Protein AF-A0A1G1JG99-F1 (afdb_monomer_lite)

pLDDT: mean 74.34, std 22.47, range [31.42, 98.69]

Sequence (325 aa):
MFNLFMHALEKIKNYLRHVPPLYRFLCRCYDVLIPVSRKAYYYWVLFYYSLNRWAAPPPVYYLRYVRSNNPAGRPGHPPRGNIEIKKRADGARNFSDYTEAYFLEGTVRFENYDYFQGRVRKEDMGSAALYGFGVGSFKQAQQIFPETTFEDQVRTVLQHAARKPRYMADVGCGLGALAALYLACGVKVDAVDPSPASQAQVTKTLETFTKKTVPSYGGNIRFLNMTLFKYLSEVQNSPDFPDTWIFVESVEHIPRHETLALARLLKTRKDCRLIITNAVDLHPIHPDNTGWNHITRVDDAFYAELTQMATTKVLQAGSHLVLEF

Secondary structure (DSSP, 8-state):
-HHHHHHHHHHHHHHHTTSHHHHHHHHHHHHHHTT-TTHHHHHHHHHHHHHHTTSPPPP-EEEEEEE-----PPTTSPPPEEEEEEE--S-PPPGGG--HHHHHH--S----GGGGSS---IIIIIHHHHHHTT---HHHHHHH---SSHHHHHHHHHHT-SS--SEEEEET-TT-HHHHHHHHTT-EEEEEES-HHHHHHHHHHHHHHHTTT-S--TT-EEEEES-HHHHHHHHTT-SS--SEEEEES-GGGS-HHHHHHHHHHHTTSSS-EEEEE--GGGPSBPP-SSSSSS-S-BSHHHHHHHHTTSSEEEEEETTEEEEE-

Foldseek 3Di:
DVVVVVVVVVVVLVVCVVVPVVNVVVVVVVVVCVVDPDVVVVVVVVVVVVVVVPDDDDKDWDWDWAQPPPPPDDPPDDGDTDIDIDIDPAFADDLPVLDLCVLVVPPPPCPPPQLLLQADDQQFLQLLLLLQLPDLDNVVSNVQPPDDALLVSLVSSVVNRPDDWAEEEEAQCQLCRSVLSCLLNVHQYEDEELHPSSVVNNVVSNCRNPVPRPPDSPPRYDYHNDHLVVVCVVQLPPPPHGQEYEATLHVQQHPLVSVLVVLLSQLVPANHKYKWTYRQVCPQPDQPSNNGRRPDTRYPVSLVSSAVSAPDFSDDGRRITMGGD

Radius of gyration: 24.45 Å; chains: 1; bounding box: 55×54×79 Å

Structure (mmCIF, N/CA/C/O backbone):
data_AF-A0A1G1JG99-F1
#
_entry.id   AF-A0A1G1JG99-F1
#
loop_
_atom_site.group_PDB
_atom_site.id
_atom_site.type_symbol
_atom_site.label_atom_id
_atom_site.label_alt_id
_atom_site.label_comp_id
_atom_site.label_asym_id
_atom_site.label_entity_id
_atom_site.label_seq_id
_atom_site.pdbx_PDB_ins_code
_atom_site.Cartn_x
_atom_site.Cartn_y
_atom_site.Cartn_z
_atom_site.occupancy
_atom_site.B_iso_or_equiv
_atom_site.auth_seq_id
_atom_site.auth_comp_id
_atom_site.auth_asym_id
_atom_site.auth_atom_id
_atom_site.pdbx_PDB_model_num
ATOM 1 N N . MET A 1 1 ? 19.428 17.335 -31.235 1.00 42.72 1 MET A N 1
ATOM 2 C CA . MET A 1 1 ? 19.060 15.915 -31.456 1.00 42.72 1 MET A CA 1
ATOM 3 C C . MET A 1 1 ? 19.668 15.340 -32.738 1.00 42.72 1 MET A C 1
ATOM 5 O O . MET A 1 1 ? 20.376 14.347 -32.646 1.00 42.72 1 MET A O 1
ATOM 9 N N . PHE A 1 2 ? 19.496 15.984 -33.899 1.00 42.66 2 PHE A N 1
ATOM 10 C CA . PHE A 1 2 ? 20.086 15.541 -35.176 1.00 42.66 2 PHE A CA 1
ATOM 11 C C . PHE A 1 2 ? 21.620 15.364 -35.122 1.00 42.66 2 PHE A C 1
ATOM 13 O O . PHE A 1 2 ? 22.139 14.332 -35.530 1.00 42.66 2 PHE A O 1
ATOM 20 N N . ASN A 1 3 ? 22.340 16.297 -34.491 1.00 46.53 3 ASN A N 1
ATOM 21 C CA . ASN A 1 3 ? 23.807 16.235 -34.394 1.00 46.53 3 ASN A CA 1
ATOM 22 C C . ASN A 1 3 ? 24.330 15.060 -33.546 1.00 46.53 3 ASN A C 1
ATOM 24 O O . ASN A 1 3 ? 25.383 14.509 -33.854 1.00 46.53 3 ASN A O 1
ATOM 28 N N . LEU A 1 4 ? 23.588 14.633 -32.516 1.00 45.44 4 LEU A N 1
ATOM 29 C CA . LEU A 1 4 ? 23.979 13.494 -31.671 1.00 45.44 4 LEU A CA 1
ATOM 30 C C . LEU A 1 4 ? 23.802 12.165 -32.422 1.00 45.44 4 LEU A C 1
ATOM 32 O O . LEU A 1 4 ? 24.650 11.279 -32.342 1.00 45.44 4 LEU A O 1
ATOM 36 N N . PHE A 1 5 ? 22.723 12.065 -33.204 1.00 52.25 5 PHE A N 1
ATOM 37 C CA . PHE A 1 5 ? 22.445 10.930 -34.081 1.00 52.25 5 PHE A CA 1
ATOM 38 C C . PHE A 1 5 ? 23.492 10.807 -35.197 1.00 52.25 5 PHE A C 1
ATOM 40 O O . PHE A 1 5 ? 24.032 9.725 -35.420 1.00 52.25 5 PHE A O 1
ATOM 47 N N . MET A 1 6 ? 23.858 11.926 -35.831 1.00 62.06 6 MET A N 1
ATOM 48 C CA . MET A 1 6 ? 24.903 11.953 -36.860 1.00 62.06 6 MET A CA 1
ATOM 49 C C . MET A 1 6 ? 26.280 11.569 -36.300 1.00 62.06 6 MET A C 1
ATOM 51 O O . MET A 1 6 ? 27.026 10.835 -36.946 1.00 62.06 6 MET A O 1
ATOM 55 N N . HIS A 1 7 ? 26.595 11.983 -35.069 1.00 57.44 7 HIS A N 1
ATOM 56 C CA . HIS A 1 7 ? 27.854 11.623 -34.417 1.00 57.44 7 HIS A CA 1
ATOM 57 C C . HIS A 1 7 ? 27.924 10.131 -34.034 1.00 57.44 7 HIS A C 1
ATOM 59 O O . HIS A 1 7 ? 28.969 9.494 -34.181 1.00 57.44 7 HIS A O 1
ATOM 65 N N . ALA A 1 8 ? 26.809 9.540 -33.592 1.00 53.53 8 ALA A N 1
ATOM 66 C CA . ALA A 1 8 ? 26.718 8.100 -33.339 1.00 53.53 8 ALA A CA 1
ATOM 67 C C . ALA A 1 8 ? 26.850 7.281 -34.637 1.00 53.53 8 ALA A C 1
ATOM 69 O O . ALA A 1 8 ? 27.558 6.271 -34.666 1.00 53.53 8 ALA A O 1
ATOM 70 N N . L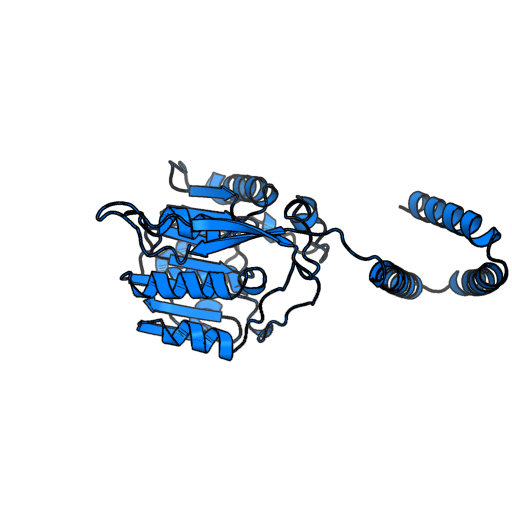EU A 1 9 ? 26.233 7.749 -35.728 1.00 60.84 9 LEU A N 1
ATOM 71 C CA . LEU A 1 9 ? 26.343 7.131 -37.050 1.00 60.84 9 LEU A CA 1
ATOM 72 C C . LEU A 1 9 ? 27.775 7.146 -37.594 1.00 60.84 9 LE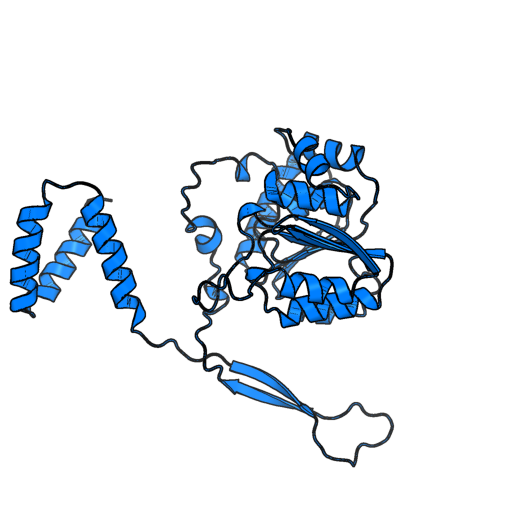U A C 1
ATOM 74 O O . LEU A 1 9 ? 28.225 6.135 -38.131 1.00 60.84 9 LEU A O 1
ATOM 78 N N . GLU A 1 10 ? 28.520 8.239 -37.419 1.00 65.06 10 GLU A N 1
ATOM 79 C CA . GLU A 1 10 ? 29.934 8.297 -37.813 1.00 65.06 10 GLU A CA 1
ATOM 80 C C . GLU A 1 10 ? 30.805 7.288 -37.056 1.00 65.06 10 GLU A C 1
ATOM 82 O O . GLU A 1 10 ? 31.635 6.604 -37.663 1.00 65.06 10 GLU A O 1
ATOM 87 N N . LYS A 1 11 ? 30.594 7.137 -35.742 1.00 64.62 11 LYS A N 1
ATOM 88 C CA . LYS A 1 11 ? 31.338 6.162 -34.928 1.00 64.62 11 LYS A CA 1
ATOM 89 C C . LYS A 1 11 ? 31.064 4.725 -35.369 1.00 64.62 11 LYS A C 1
ATOM 91 O O . LYS A 1 11 ? 31.997 3.933 -35.490 1.00 64.62 11 LYS A O 1
ATOM 96 N N . ILE A 1 12 ? 29.809 4.408 -35.685 1.00 59.41 12 ILE A N 1
ATOM 97 C CA . ILE A 1 12 ? 29.405 3.098 -36.211 1.00 59.41 12 ILE A CA 1
ATOM 98 C C . ILE A 1 12 ? 30.005 2.865 -37.604 1.00 59.41 12 ILE A C 1
ATOM 100 O O . ILE A 1 12 ? 30.528 1.786 -37.880 1.00 59.41 12 ILE A O 1
ATOM 104 N N . LYS A 1 13 ? 30.007 3.885 -38.470 1.00 61.28 13 LYS A N 1
ATOM 105 C CA . LYS A 1 13 ? 30.609 3.811 -39.808 1.00 61.28 13 LYS A CA 1
ATOM 106 C C . LYS A 1 13 ? 32.111 3.530 -39.735 1.00 61.28 13 LYS A C 1
ATOM 108 O O . LYS A 1 13 ? 32.605 2.703 -40.497 1.00 61.28 13 LYS A O 1
ATOM 113 N N . ASN A 1 14 ? 32.819 4.160 -38.798 1.00 65.12 14 ASN A N 1
ATOM 114 C CA . ASN A 1 14 ? 34.244 3.918 -38.571 1.00 65.12 14 ASN A CA 1
ATOM 115 C C . ASN A 1 14 ? 34.522 2.523 -37.994 1.00 65.12 14 ASN A C 1
ATOM 117 O O . ASN A 1 14 ? 35.449 1.863 -38.450 1.00 65.12 14 ASN A O 1
ATOM 121 N N . TYR A 1 15 ? 33.689 2.035 -37.073 1.00 59.16 15 TYR A N 1
ATOM 122 C CA . TYR A 1 15 ? 33.815 0.682 -36.521 1.00 59.16 15 TYR A CA 1
ATOM 123 C C . TYR A 1 15 ? 33.584 -0.408 -37.583 1.00 59.16 15 TYR A C 1
ATOM 125 O O . TYR A 1 15 ? 34.339 -1.373 -37.685 1.00 59.16 15 TYR A O 1
ATOM 133 N N . LEU A 1 16 ? 32.572 -0.231 -38.435 1.00 53.91 16 LEU A N 1
ATOM 134 C CA . LEU A 1 16 ? 32.179 -1.229 -39.430 1.00 53.91 16 LEU A CA 1
ATOM 135 C C . LEU A 1 16 ? 33.111 -1.296 -40.650 1.00 53.91 16 LEU A C 1
ATOM 137 O O . LEU A 1 16 ? 33.130 -2.325 -41.321 1.00 53.91 16 LEU A O 1
ATOM 141 N N . ARG A 1 17 ? 33.940 -0.275 -40.920 1.00 56.12 17 ARG A N 1
ATOM 142 C CA . ARG A 1 17 ? 34.958 -0.309 -41.997 1.00 56.12 17 ARG A CA 1
ATOM 143 C C . ARG A 1 17 ? 35.928 -1.491 -41.885 1.00 56.12 17 ARG A C 1
ATOM 145 O O . ARG A 1 17 ? 36.498 -1.899 -42.893 1.00 56.12 17 ARG A O 1
ATOM 152 N N . HIS A 1 18 ? 36.076 -2.060 -40.692 1.00 65.75 18 HIS A N 1
ATOM 153 C CA . HIS A 1 18 ? 36.948 -3.201 -40.420 1.00 65.75 18 HIS A CA 1
ATOM 154 C C . HIS A 1 18 ? 36.233 -4.563 -40.497 1.00 65.75 18 HIS A C 1
ATOM 156 O O . HIS A 1 18 ? 36.866 -5.592 -40.281 1.00 65.75 18 HIS A O 1
ATOM 162 N N . VAL A 1 19 ? 34.936 -4.595 -40.847 1.00 57.03 19 VAL A N 1
ATOM 163 C CA . VAL A 1 19 ? 34.129 -5.822 -40.999 1.00 57.03 19 VAL A CA 1
ATOM 164 C C . VAL A 1 19 ? 33.455 -5.823 -42.387 1.00 57.03 19 VAL A C 1
ATOM 166 O O . VAL A 1 19 ? 32.274 -5.482 -42.523 1.00 57.03 19 VAL A O 1
ATOM 169 N N . PRO A 1 20 ? 34.199 -6.175 -43.458 1.00 55.12 20 PRO A N 1
ATOM 170 C CA . PRO A 1 20 ? 33.828 -5.861 -44.844 1.00 55.12 20 PRO A CA 1
ATOM 171 C C . PRO A 1 20 ? 32.472 -6.410 -45.330 1.00 55.12 20 PRO A C 1
ATOM 173 O O . PRO A 1 20 ? 31.781 -5.689 -46.058 1.00 55.12 20 PRO A O 1
ATOM 176 N N . PRO A 1 21 ? 32.041 -7.634 -44.956 1.00 57.81 21 PRO A N 1
ATOM 177 C CA . PRO A 1 21 ? 30.750 -8.161 -45.401 1.00 57.81 21 PRO A CA 1
ATOM 178 C C . PRO A 1 21 ? 29.563 -7.416 -44.775 1.00 57.81 21 PRO A C 1
ATOM 180 O O . PRO A 1 21 ? 28.598 -7.086 -45.465 1.00 57.81 21 PRO A O 1
ATOM 183 N N . LEU A 1 22 ? 29.663 -7.090 -43.482 1.00 52.88 22 LEU A N 1
ATOM 184 C CA . LEU A 1 22 ? 28.597 -6.440 -42.719 1.00 52.88 22 LEU A CA 1
ATOM 185 C C . LEU A 1 22 ? 28.452 -4.962 -43.106 1.00 52.88 22 LEU A C 1
ATOM 187 O O . LEU A 1 22 ? 27.338 -4.464 -43.245 1.00 52.88 22 LEU A O 1
ATOM 191 N N . TYR A 1 23 ? 29.570 -4.282 -43.377 1.00 52.12 23 TYR A N 1
ATOM 192 C CA . TYR A 1 23 ? 29.576 -2.903 -43.870 1.00 52.12 23 TYR A CA 1
ATOM 193 C C . TYR A 1 23 ? 28.880 -2.765 -45.227 1.00 52.12 23 TYR A C 1
ATOM 195 O O . TYR A 1 23 ? 28.044 -1.884 -45.404 1.00 52.12 23 TYR A O 1
ATOM 203 N N . ARG A 1 24 ? 29.157 -3.668 -46.181 1.00 56.06 24 ARG A N 1
ATOM 204 C CA . ARG A 1 24 ? 28.516 -3.633 -47.509 1.00 56.06 24 ARG A CA 1
ATOM 205 C C . ARG A 1 24 ? 27.017 -3.924 -47.441 1.00 56.06 24 ARG A C 1
ATOM 207 O O . ARG A 1 24 ? 26.254 -3.301 -48.175 1.00 56.06 24 ARG A O 1
ATOM 214 N N . PHE A 1 25 ? 26.595 -4.832 -46.562 1.00 63.84 25 PHE A N 1
ATOM 215 C CA . PHE A 1 25 ? 25.179 -5.118 -46.330 1.00 63.84 25 PHE A CA 1
ATOM 216 C C . PHE A 1 25 ? 24.452 -3.912 -45.717 1.00 63.84 25 PHE A C 1
ATOM 218 O O . PHE A 1 25 ? 23.399 -3.504 -46.206 1.00 63.84 25 PHE A O 1
ATOM 225 N N . LEU A 1 26 ? 25.050 -3.286 -44.702 1.00 56.16 26 LEU A N 1
ATOM 226 C CA . LEU A 1 26 ? 24.456 -2.143 -44.015 1.00 56.16 26 LEU A CA 1
ATOM 227 C C . LEU A 1 26 ? 24.453 -0.874 -44.869 1.00 56.16 26 LEU A C 1
ATOM 229 O O . LEU A 1 26 ? 23.463 -0.158 -44.826 1.00 56.16 26 LEU A O 1
ATOM 233 N N . CYS A 1 27 ? 25.470 -0.619 -45.701 1.00 52.72 27 CYS A N 1
ATOM 234 C CA . CYS A 1 27 ? 25.441 0.487 -46.666 1.00 52.72 27 CYS A CA 1
ATOM 235 C C . CYS A 1 27 ? 24.327 0.314 -47.709 1.00 52.72 27 CYS A C 1
ATOM 237 O O . CYS A 1 27 ? 23.618 1.271 -47.997 1.00 52.72 27 CYS A O 1
ATOM 239 N N . ARG A 1 28 ? 24.094 -0.913 -48.199 1.00 53.66 28 ARG A N 1
ATOM 240 C CA . ARG A 1 28 ? 22.954 -1.198 -49.090 1.00 53.66 28 ARG A CA 1
ATOM 241 C C . ARG A 1 28 ? 21.605 -1.002 -48.399 1.00 53.66 28 ARG A C 1
ATOM 243 O O . ARG A 1 28 ? 20.664 -0.555 -49.038 1.00 53.66 28 ARG A O 1
ATOM 250 N N . CYS A 1 29 ? 21.508 -1.301 -47.104 1.00 52.41 29 CYS A N 1
ATOM 251 C CA . CYS A 1 29 ? 20.312 -0.990 -46.319 1.00 52.41 29 CYS A CA 1
ATOM 252 C C . CYS A 1 29 ? 20.177 0.522 -46.063 1.00 52.41 29 CYS A C 1
ATOM 254 O O . CYS A 1 29 ? 19.070 1.047 -46.064 1.00 52.41 29 CYS A O 1
ATOM 256 N N . TYR A 1 30 ? 21.294 1.228 -45.874 1.00 50.19 30 TYR A N 1
ATOM 257 C CA . TYR A 1 30 ? 21.348 2.663 -45.586 1.00 50.19 30 TYR A CA 1
ATOM 258 C C . TYR A 1 30 ? 20.818 3.504 -46.753 1.00 50.19 30 TYR A C 1
ATOM 260 O O . TYR A 1 30 ? 19.995 4.387 -46.530 1.00 50.19 30 TYR A O 1
ATOM 268 N N . ASP A 1 31 ? 21.193 3.171 -47.991 1.00 48.59 31 ASP A N 1
ATOM 269 C CA . ASP A 1 31 ? 20.715 3.878 -49.189 1.00 48.59 31 ASP A CA 1
ATOM 270 C C . ASP A 1 31 ? 19.222 3.619 -49.480 1.00 48.59 31 ASP A C 1
ATOM 272 O O . ASP A 1 31 ? 18.555 4.432 -50.117 1.00 48.59 31 ASP A O 1
ATOM 276 N N . VAL A 1 32 ? 18.662 2.523 -48.952 1.00 48.53 32 VAL A N 1
ATOM 277 C CA . VAL A 1 32 ? 17.233 2.173 -49.074 1.00 48.53 32 VAL A CA 1
ATOM 278 C C . VAL A 1 32 ? 16.376 2.831 -47.983 1.00 48.53 32 VAL A C 1
ATOM 280 O O . VAL A 1 32 ? 15.182 3.049 -48.181 1.00 48.53 32 VAL A O 1
ATOM 283 N N . LEU A 1 33 ? 16.957 3.173 -46.829 1.00 46.66 33 LEU A N 1
ATOM 284 C CA . LEU A 1 33 ? 16.217 3.653 -45.654 1.00 46.66 33 LEU A CA 1
ATOM 285 C C . LEU A 1 33 ? 16.040 5.179 -45.591 1.00 46.66 33 LEU A C 1
ATOM 287 O O . LEU A 1 33 ? 15.282 5.661 -44.749 1.00 46.66 33 LEU A O 1
ATOM 291 N N . ILE A 1 34 ? 16.669 5.943 -46.489 1.00 44.62 34 ILE A N 1
ATOM 292 C CA . ILE A 1 34 ? 16.562 7.413 -46.521 1.00 44.62 34 ILE A CA 1
ATOM 293 C C . ILE A 1 34 ? 15.128 7.931 -46.789 1.00 44.62 34 ILE A C 1
ATOM 295 O O . ILE A 1 34 ? 14.801 8.984 -46.242 1.00 44.62 34 ILE A O 1
ATOM 299 N N . PRO A 1 35 ? 14.211 7.224 -47.488 1.00 46.97 35 PRO A N 1
ATOM 300 C CA . PRO A 1 35 ? 12.829 7.695 -47.606 1.00 46.97 35 PRO A CA 1
ATOM 301 C C . PRO A 1 35 ? 11.846 7.123 -46.571 1.00 46.97 35 PRO A C 1
ATOM 303 O O . PRO A 1 35 ? 10.672 7.490 -46.607 1.00 46.97 35 PRO A O 1
ATOM 306 N N . VAL A 1 36 ? 12.241 6.226 -45.654 1.00 39.84 36 VAL A N 1
ATOM 307 C CA . VAL A 1 36 ? 11.252 5.467 -44.859 1.00 39.84 36 VAL A CA 1
ATOM 308 C C . VAL A 1 36 ? 11.338 5.764 -43.362 1.00 39.84 36 VAL A C 1
ATOM 310 O O . VAL A 1 36 ? 12.161 5.239 -42.619 1.00 39.84 36 VAL A O 1
ATOM 313 N N . SER A 1 37 ? 10.389 6.614 -42.963 1.00 56.28 37 SER A N 1
ATOM 314 C CA . SER A 1 37 ? 9.863 6.930 -41.627 1.00 56.28 37 SER A CA 1
ATOM 315 C C . SER A 1 37 ? 10.047 5.882 -40.512 1.00 56.28 37 SER A C 1
ATOM 317 O O . SER A 1 37 ? 10.079 4.687 -40.779 1.00 56.28 37 SER A O 1
ATOM 319 N N . ARG A 1 38 ? 10.059 6.367 -39.251 1.00 42.69 38 ARG A N 1
ATOM 320 C CA . ARG A 1 38 ? 9.766 5.750 -37.920 1.00 42.69 38 ARG A CA 1
ATOM 321 C C . ARG A 1 38 ? 9.986 4.235 -37.693 1.00 42.69 38 ARG A C 1
ATOM 323 O O . ARG A 1 38 ? 10.536 3.869 -36.659 1.00 42.69 38 ARG A O 1
ATOM 330 N N . LYS A 1 39 ? 9.596 3.352 -38.611 1.00 41.50 39 LYS A N 1
ATOM 331 C CA . LYS A 1 39 ? 9.861 1.905 -38.589 1.00 41.50 39 LYS A CA 1
ATOM 332 C C . LYS A 1 39 ? 11.354 1.567 -38.557 1.00 41.50 39 LYS A C 1
ATOM 334 O O . LYS A 1 39 ? 11.734 0.667 -37.821 1.00 41.50 39 LYS A O 1
ATOM 339 N N . ALA A 1 40 ? 12.211 2.296 -39.275 1.00 49.69 40 ALA A N 1
ATOM 340 C CA . ALA A 1 40 ? 13.659 2.035 -39.268 1.00 49.69 40 ALA A CA 1
ATOM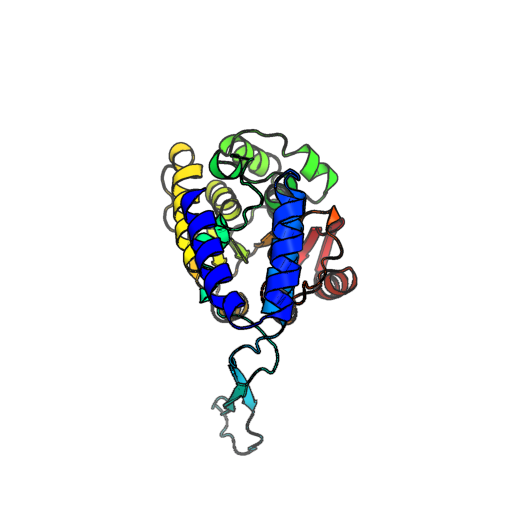 341 C C . ALA A 1 40 ? 14.286 2.216 -37.869 1.00 49.69 40 ALA A C 1
ATOM 343 O O . ALA A 1 40 ? 15.107 1.412 -37.435 1.00 49.69 40 ALA A O 1
ATOM 344 N N . TYR A 1 41 ? 13.827 3.232 -37.130 1.00 49.47 41 TYR A N 1
ATOM 345 C CA . TYR A 1 41 ? 14.215 3.466 -35.738 1.00 49.47 41 TYR A CA 1
ATOM 346 C C . TYR A 1 41 ? 13.716 2.348 -34.815 1.00 49.47 41 TYR A C 1
ATOM 348 O O . TYR A 1 41 ? 14.469 1.854 -33.980 1.00 49.47 41 TYR A O 1
ATOM 356 N N . TYR A 1 42 ? 12.478 1.888 -35.017 1.00 45.78 42 TYR A N 1
ATOM 357 C CA . TYR A 1 42 ? 11.905 0.776 -34.258 1.00 45.78 42 TYR A CA 1
ATOM 358 C C . TYR A 1 42 ? 12.729 -0.515 -34.412 1.00 45.78 42 TYR A C 1
ATOM 360 O O . TYR A 1 42 ? 13.069 -1.156 -33.420 1.00 45.78 42 TYR A O 1
ATOM 368 N N . TYR A 1 43 ? 13.145 -0.856 -35.636 1.00 51.00 43 TYR A N 1
ATOM 369 C CA . TYR A 1 43 ? 14.008 -2.020 -35.872 1.00 51.00 43 TYR A CA 1
ATOM 370 C C . TYR A 1 43 ? 15.419 -1.853 -35.292 1.00 51.00 43 TYR A C 1
ATOM 372 O O . TYR A 1 43 ? 16.000 -2.831 -34.824 1.00 51.00 43 TYR A O 1
ATOM 380 N N . TRP A 1 44 ? 15.958 -0.631 -35.261 1.00 52.44 44 TRP A N 1
ATOM 381 C CA . TRP A 1 44 ? 17.254 -0.357 -34.634 1.00 52.44 44 TRP A CA 1
ATOM 382 C C . TRP A 1 44 ? 17.215 -0.531 -33.109 1.00 52.44 44 TRP A C 1
ATOM 384 O O . TRP A 1 44 ? 18.112 -1.156 -32.544 1.00 52.44 44 TRP A O 1
ATOM 394 N N . VAL A 1 45 ? 16.150 -0.062 -32.447 1.00 47.72 45 VAL A N 1
ATOM 395 C CA . VAL A 1 45 ? 15.937 -0.274 -31.004 1.00 47.72 45 VAL A CA 1
ATOM 396 C C . VAL A 1 45 ? 15.830 -1.769 -30.697 1.00 47.72 45 VAL A C 1
ATOM 398 O O . VAL A 1 45 ? 16.537 -2.264 -29.820 1.00 47.72 45 VAL A O 1
ATOM 401 N N . LEU A 1 46 ? 15.036 -2.518 -31.468 1.00 46.41 46 LEU A N 1
ATOM 402 C CA . LEU A 1 46 ? 14.926 -3.972 -31.305 1.00 46.41 46 LEU A CA 1
ATOM 403 C C . LEU A 1 46 ? 16.277 -4.684 -31.487 1.00 46.41 46 LEU A C 1
ATOM 405 O O . LEU A 1 46 ? 16.619 -5.570 -30.703 1.00 46.41 46 LEU A O 1
ATOM 409 N N . PHE A 1 47 ? 17.081 -4.273 -32.469 1.00 51.56 47 PHE A N 1
ATOM 410 C CA . PHE A 1 47 ? 18.415 -4.831 -32.703 1.00 51.56 47 PHE A CA 1
ATOM 411 C C . PHE A 1 47 ? 19.396 -4.525 -31.555 1.00 51.56 47 PHE A C 1
ATOM 413 O O . PHE A 1 47 ? 20.109 -5.419 -31.098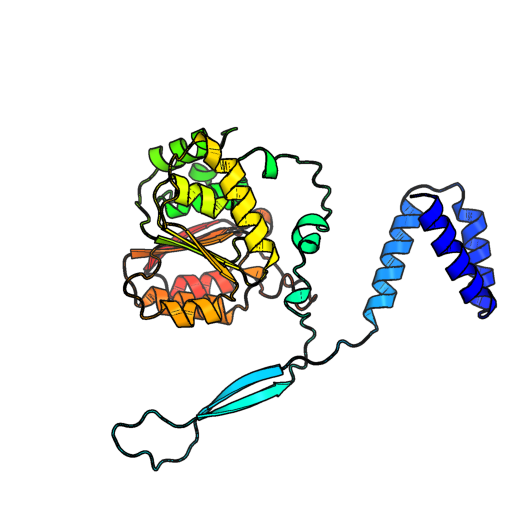 1.00 51.56 47 PHE A O 1
ATOM 420 N N . TYR A 1 48 ? 19.390 -3.299 -31.023 1.00 46.50 48 TYR A N 1
ATOM 421 C CA . TYR A 1 48 ? 20.225 -2.900 -29.883 1.00 46.50 48 TYR A CA 1
ATOM 422 C C . TYR A 1 48 ? 19.878 -3.674 -28.597 1.00 46.50 48 TYR A C 1
ATOM 424 O O . TYR A 1 48 ? 20.773 -4.139 -27.886 1.00 46.50 48 TYR A O 1
ATOM 432 N N . TYR A 1 49 ? 18.587 -3.897 -28.329 1.00 45.16 49 TYR A N 1
ATOM 433 C CA . TYR A 1 49 ? 18.138 -4.749 -27.219 1.00 45.16 49 TYR A CA 1
ATOM 434 C C . TYR A 1 49 ? 18.503 -6.228 -27.422 1.00 45.16 49 TYR A C 1
ATOM 436 O O . TYR A 1 49 ? 18.814 -6.926 -26.457 1.00 45.16 49 TYR A O 1
ATOM 444 N N . SER A 1 50 ? 18.527 -6.701 -28.671 1.00 45.88 50 SER A N 1
ATOM 445 C CA . SER A 1 50 ? 18.929 -8.074 -29.009 1.00 45.88 50 SER A CA 1
ATOM 446 C C . SER A 1 50 ? 20.414 -8.331 -28.733 1.00 45.88 50 SER A C 1
ATOM 448 O O . SER A 1 50 ? 20.770 -9.415 -28.276 1.00 45.88 50 SER A O 1
ATOM 450 N N . LEU A 1 51 ? 21.277 -7.335 -28.970 1.00 40.62 51 LEU A N 1
ATOM 451 C CA . LEU A 1 51 ? 22.723 -7.432 -28.738 1.00 40.62 51 LEU A CA 1
ATOM 452 C C . LEU A 1 51 ? 23.098 -7.357 -27.249 1.00 40.62 51 LEU A C 1
ATOM 454 O O . LEU A 1 51 ? 23.972 -8.095 -26.802 1.00 40.62 51 LEU A O 1
ATOM 458 N N . ASN A 1 52 ? 22.407 -6.532 -26.455 1.00 43.16 52 ASN A N 1
ATOM 459 C CA . ASN A 1 52 ? 22.667 -6.412 -25.012 1.00 43.16 52 ASN A CA 1
ATOM 460 C C . ASN A 1 52 ? 22.162 -7.602 -24.177 1.00 43.16 52 ASN A C 1
ATOM 462 O O . ASN A 1 52 ? 22.504 -7.719 -23.003 1.00 43.16 52 ASN A O 1
ATOM 466 N N . ARG A 1 53 ? 21.399 -8.522 -24.779 1.00 44.38 53 ARG A N 1
ATOM 467 C CA . ARG A 1 53 ? 20.945 -9.769 -24.140 1.00 44.38 53 ARG A CA 1
ATOM 468 C C . ARG A 1 53 ? 22.065 -10.793 -23.881 1.00 44.38 53 ARG A C 1
ATOM 470 O O . ARG A 1 53 ? 21.798 -11.796 -23.230 1.00 44.38 53 ARG A O 1
ATOM 477 N N . TRP A 1 54 ? 23.285 -10.562 -24.379 1.00 37.53 54 TRP A N 1
ATOM 478 C CA . TRP A 1 54 ? 24.372 -11.557 -24.393 1.00 37.53 54 TRP A CA 1
ATOM 479 C C . TRP A 1 54 ? 25.570 -11.250 -23.475 1.00 37.53 54 TRP A C 1
ATOM 481 O O . TRP A 1 54 ? 26.510 -12.041 -23.429 1.00 37.53 54 TRP A O 1
ATOM 491 N N . ALA A 1 55 ? 25.560 -10.149 -22.716 1.00 38.03 55 ALA A N 1
ATOM 492 C CA . ALA A 1 55 ? 26.601 -9.866 -21.722 1.00 38.03 55 ALA A CA 1
ATOM 493 C C . ALA A 1 55 ? 26.193 -10.394 -20.333 1.00 38.03 55 ALA A C 1
ATOM 495 O O . ALA A 1 55 ? 25.129 -10.049 -19.822 1.00 38.03 55 ALA A O 1
ATOM 496 N N . ALA A 1 56 ? 27.032 -11.234 -19.715 1.00 36.12 56 ALA A N 1
ATOM 497 C CA . ALA A 1 56 ? 26.761 -11.800 -18.392 1.00 36.12 56 ALA A CA 1
ATOM 498 C C . ALA A 1 56 ? 26.945 -10.747 -17.271 1.00 36.12 56 ALA A C 1
ATOM 500 O O . ALA A 1 56 ? 27.962 -10.049 -17.264 1.00 36.12 56 ALA A O 1
ATOM 501 N N . PRO A 1 57 ? 26.009 -10.625 -16.310 1.00 39.28 57 PRO A N 1
ATOM 502 C CA . PRO A 1 57 ? 26.092 -9.636 -15.231 1.00 39.28 57 PRO A CA 1
ATOM 503 C C . PRO A 1 57 ? 27.104 -10.020 -14.122 1.00 39.28 57 PRO A C 1
ATOM 505 O O . PRO A 1 57 ? 27.395 -11.207 -13.935 1.00 39.28 57 PRO A O 1
ATOM 508 N N . PRO A 1 58 ? 27.638 -9.042 -13.354 1.00 34.84 58 PRO A N 1
ATOM 509 C CA . PRO A 1 58 ? 28.514 -9.295 -12.206 1.00 34.84 58 PRO A CA 1
ATOM 510 C C . PRO A 1 58 ? 27.741 -9.892 -11.007 1.00 34.84 58 PRO A C 1
ATOM 512 O O . PRO A 1 58 ? 26.527 -9.725 -10.909 1.00 34.84 58 PRO A O 1
ATOM 515 N N . PRO A 1 59 ? 28.413 -10.601 -10.078 1.00 31.42 59 PRO A N 1
ATOM 516 C CA . PRO A 1 59 ? 27.736 -11.372 -9.037 1.00 31.42 59 PRO A CA 1
ATOM 517 C C . PRO A 1 59 ? 27.300 -10.556 -7.811 1.00 31.42 59 PRO A C 1
ATOM 519 O O . PRO A 1 59 ? 28.063 -9.741 -7.298 1.00 31.42 59 PRO A O 1
ATOM 522 N N . VAL A 1 60 ? 26.115 -10.875 -7.282 1.00 39.25 60 VAL A N 1
ATOM 523 C CA . VAL A 1 60 ? 25.552 -10.335 -6.029 1.00 39.25 60 VAL A CA 1
ATOM 524 C C . VAL A 1 60 ? 25.551 -11.418 -4.945 1.00 39.25 60 VAL A C 1
ATOM 526 O O . VAL A 1 60 ? 25.447 -12.608 -5.249 1.00 39.25 60 VAL A O 1
ATOM 529 N N . TYR A 1 61 ? 25.655 -11.021 -3.675 1.00 37.06 61 TYR A N 1
ATOM 530 C CA . TYR A 1 61 ? 25.675 -11.924 -2.523 1.00 37.06 61 TYR A CA 1
ATOM 531 C C . TYR A 1 61 ? 24.467 -11.712 -1.600 1.00 37.06 61 TYR A C 1
ATOM 533 O O . TYR A 1 61 ? 23.954 -10.601 -1.502 1.00 37.06 61 TYR A O 1
ATOM 541 N N . TYR A 1 62 ? 24.041 -12.752 -0.879 1.00 40.09 62 TYR A N 1
ATOM 542 C CA . TYR A 1 62 ? 23.062 -12.647 0.208 1.00 40.09 62 TYR A CA 1
ATOM 543 C C . TYR A 1 62 ? 23.541 -13.347 1.483 1.00 40.09 62 TYR A C 1
ATOM 545 O O . TYR A 1 62 ? 24.406 -14.226 1.443 1.00 40.09 62 TYR A O 1
ATOM 553 N N . LEU A 1 63 ? 22.956 -12.942 2.614 1.00 33.84 63 LEU A N 1
ATOM 554 C CA . LEU A 1 63 ? 23.263 -13.451 3.949 1.00 33.84 63 LEU A CA 1
ATOM 555 C C . LEU A 1 63 ? 22.306 -14.592 4.310 1.00 33.84 63 LEU A C 1
ATOM 557 O O . LEU A 1 63 ? 21.090 -14.411 4.354 1.00 33.84 63 LEU A O 1
ATOM 561 N N . ARG A 1 64 ? 22.854 -15.775 4.589 1.00 43.41 64 ARG A N 1
ATOM 562 C CA . ARG A 1 64 ? 22.118 -16.922 5.127 1.00 43.41 64 ARG A CA 1
ATOM 563 C C . ARG A 1 64 ? 22.496 -17.104 6.592 1.00 43.41 64 ARG A C 1
ATOM 565 O O . ARG A 1 64 ? 23.649 -17.388 6.900 1.00 43.41 64 ARG A O 1
ATOM 572 N N . TYR A 1 65 ? 21.521 -16.990 7.490 1.00 35.91 65 TYR A N 1
ATOM 573 C CA . TYR A 1 65 ? 21.714 -17.359 8.891 1.00 35.91 65 TYR A CA 1
ATOM 574 C C . TYR A 1 65 ? 21.718 -18.886 9.016 1.00 35.91 65 TYR A C 1
ATOM 576 O O . TYR A 1 65 ? 20.715 -19.547 8.732 1.00 35.91 65 TYR A O 1
ATOM 584 N N . VAL A 1 66 ? 22.855 -19.459 9.407 1.00 44.50 66 VAL A N 1
ATOM 585 C CA . VAL A 1 66 ? 23.002 -20.898 9.633 1.00 44.50 66 VAL A CA 1
ATOM 586 C C . VAL A 1 66 ? 22.998 -21.148 11.134 1.00 44.50 66 VAL A C 1
ATOM 588 O O . VAL A 1 66 ? 23.908 -20.735 11.857 1.00 44.50 66 VAL A O 1
ATOM 591 N N . ARG A 1 67 ? 21.953 -21.833 11.611 1.00 40.31 67 ARG A N 1
ATOM 592 C CA . ARG A 1 67 ? 21.904 -22.338 12.987 1.00 40.31 67 ARG A CA 1
ATOM 593 C C . ARG A 1 67 ? 23.062 -23.316 13.172 1.00 40.31 67 ARG A C 1
ATOM 595 O O . ARG A 1 67 ? 23.150 -24.297 12.439 1.00 40.31 67 ARG A O 1
ATOM 602 N N . SER A 1 68 ? 23.944 -23.058 14.138 1.00 50.31 68 SER A N 1
ATOM 603 C CA . SER A 1 68 ? 24.956 -24.048 14.499 1.00 50.31 68 SER A CA 1
ATOM 604 C C . SER A 1 68 ? 24.239 -25.242 15.135 1.00 50.31 68 SER A C 1
ATOM 606 O O . SER A 1 68 ? 23.491 -25.062 16.095 1.00 50.31 68 SER A O 1
ATOM 608 N N . ASN A 1 69 ? 24.470 -26.452 14.627 1.00 47.38 69 ASN A N 1
ATOM 609 C CA . ASN A 1 69 ? 23.951 -27.691 15.219 1.00 47.38 69 ASN A CA 1
ATOM 610 C C . ASN A 1 69 ? 24.717 -28.101 16.492 1.00 47.38 69 ASN A C 1
ATOM 612 O O . ASN A 1 69 ? 24.740 -29.276 16.844 1.00 47.38 69 ASN A O 1
ATOM 616 N N . ASN A 1 70 ? 25.379 -27.163 17.176 1.00 50.12 70 ASN A N 1
ATOM 617 C CA . ASN A 1 70 ? 26.152 -27.473 18.368 1.00 50.12 70 ASN A CA 1
ATOM 618 C C . ASN A 1 70 ? 25.209 -27.569 19.588 1.00 50.12 70 ASN A C 1
ATOM 620 O O . ASN A 1 70 ? 24.644 -26.543 19.978 1.00 50.12 70 ASN A O 1
ATOM 624 N N . PRO A 1 71 ? 25.015 -28.747 20.215 1.00 47.97 71 PRO A N 1
ATOM 625 C CA . PRO A 1 71 ? 24.027 -28.926 21.284 1.00 47.97 71 PRO A CA 1
ATOM 626 C C . PRO A 1 71 ? 24.446 -28.307 22.631 1.00 47.97 71 PRO A C 1
ATOM 628 O O . PRO A 1 71 ? 23.690 -28.359 23.594 1.00 47.97 71 PRO A O 1
ATOM 631 N N . ALA A 1 72 ? 25.639 -27.714 22.731 1.00 48.78 72 ALA A N 1
ATOM 632 C CA . ALA A 1 72 ? 26.237 -27.265 23.991 1.00 48.78 72 ALA A CA 1
ATOM 633 C C . ALA A 1 72 ? 25.934 -25.792 24.359 1.00 48.78 72 ALA A C 1
ATOM 635 O O . ALA A 1 72 ? 26.810 -25.060 24.825 1.00 48.78 72 ALA A O 1
ATOM 636 N N . GLY A 1 73 ? 24.705 -25.320 24.136 1.00 48.88 73 GLY A N 1
ATOM 637 C CA . GLY A 1 73 ? 24.285 -23.981 24.563 1.00 48.88 73 GLY A CA 1
ATOM 638 C C . GLY A 1 73 ? 23.979 -23.934 26.064 1.00 48.88 73 GLY A C 1
ATOM 639 O O . GLY A 1 73 ? 23.114 -24.667 26.535 1.00 48.88 73 GLY A O 1
ATOM 640 N N . ARG A 1 74 ? 24.659 -23.064 26.825 1.00 51.50 74 ARG A N 1
ATOM 641 C CA . ARG A 1 74 ? 24.302 -22.786 28.231 1.00 51.50 74 ARG A CA 1
ATOM 642 C C . ARG A 1 74 ? 22.870 -22.221 28.314 1.00 51.50 74 ARG A C 1
ATOM 644 O O . ARG A 1 74 ? 22.535 -21.364 27.489 1.00 51.50 74 ARG A O 1
ATOM 651 N N . PRO A 1 75 ? 22.050 -22.624 29.304 1.00 43.78 75 PRO A N 1
ATOM 652 C CA . PRO A 1 75 ? 20.721 -22.049 29.507 1.00 43.78 75 PRO A CA 1
ATOM 653 C C . PRO A 1 75 ? 20.819 -20.530 29.697 1.00 43.78 75 PRO A C 1
ATOM 655 O O . PRO A 1 75 ? 21.619 -20.062 30.505 1.00 43.78 75 PRO A O 1
ATOM 658 N N . GLY A 1 76 ? 20.028 -19.766 28.941 1.00 45.88 76 GLY A N 1
ATOM 659 C CA . GLY A 1 76 ? 19.949 -18.303 29.061 1.00 45.88 76 GLY A CA 1
ATOM 660 C C . GLY A 1 76 ? 20.740 -17.487 28.031 1.00 45.88 76 GLY A C 1
ATOM 661 O O . GLY A 1 76 ? 20.671 -16.263 28.073 1.00 45.88 76 GLY A O 1
ATOM 662 N N . HIS A 1 77 ? 21.440 -18.114 27.077 1.00 41.56 77 HIS A N 1
ATOM 663 C CA . HIS A 1 77 ? 22.075 -17.393 25.964 1.00 41.56 77 HIS A CA 1
ATOM 664 C C . HIS A 1 77 ? 21.375 -17.667 24.622 1.00 41.56 77 HIS A C 1
ATOM 666 O O . HIS A 1 77 ? 21.046 -18.820 24.333 1.00 41.56 77 HIS A O 1
ATOM 672 N N . PRO A 1 78 ? 21.166 -16.642 23.770 1.00 40.12 78 PRO A N 1
ATOM 673 C CA . PRO A 1 78 ? 20.604 -16.841 22.439 1.00 40.12 78 PRO A CA 1
ATOM 674 C C . PRO A 1 78 ? 21.528 -17.735 21.589 1.00 40.12 78 PRO A C 1
ATOM 676 O O . PRO A 1 78 ? 22.755 -17.660 21.726 1.00 40.12 78 PRO A O 1
ATOM 679 N N . PRO A 1 79 ? 20.971 -18.594 20.714 1.00 48.53 79 PRO A N 1
ATOM 680 C CA . PRO A 1 79 ? 21.762 -19.501 19.893 1.00 48.53 79 PRO A CA 1
ATOM 681 C C . PRO A 1 79 ? 22.757 -18.726 19.020 1.00 48.53 79 PRO A C 1
ATOM 683 O O . PRO A 1 79 ? 22.393 -17.781 18.320 1.00 48.53 79 PRO A O 1
ATOM 686 N N . ARG A 1 80 ? 24.029 -19.145 19.049 1.00 44.84 80 ARG A N 1
ATOM 687 C CA . ARG A 1 80 ? 25.062 -18.631 18.142 1.00 44.84 80 ARG A CA 1
ATOM 688 C C . ARG A 1 80 ? 24.825 -19.227 16.752 1.00 44.84 80 ARG A C 1
ATOM 690 O O . ARG A 1 80 ? 24.840 -20.446 16.587 1.00 44.84 80 ARG A O 1
ATOM 697 N N . GLY A 1 81 ? 24.584 -18.372 15.765 1.00 42.84 81 GLY A N 1
ATOM 698 C CA . GLY A 1 81 ? 24.524 -18.741 14.352 1.00 42.84 81 GLY A CA 1
ATOM 699 C C . GLY A 1 81 ? 25.607 -18.003 13.579 1.00 42.84 81 GLY A C 1
ATOM 700 O O . GLY A 1 81 ? 25.947 -16.873 13.927 1.00 42.84 81 GLY A O 1
ATOM 701 N N . ASN A 1 82 ? 26.149 -18.647 12.550 1.00 38.81 82 ASN A N 1
ATOM 702 C CA . ASN A 1 82 ? 27.068 -18.003 11.617 1.00 38.81 82 ASN A CA 1
ATOM 703 C C . ASN A 1 82 ? 26.259 -17.393 10.471 1.00 38.81 82 ASN A C 1
ATOM 705 O O . ASN A 1 82 ? 25.268 -17.974 10.020 1.00 38.81 82 ASN A O 1
ATOM 709 N N . ILE A 1 83 ? 26.687 -16.226 9.995 1.00 37.59 83 ILE A N 1
ATOM 710 C CA . ILE A 1 83 ? 26.156 -15.628 8.773 1.00 37.59 83 ILE A CA 1
ATOM 711 C C . ILE A 1 83 ? 27.043 -16.093 7.616 1.00 37.59 83 ILE A C 1
ATOM 713 O O . ILE A 1 83 ? 28.218 -15.742 7.557 1.00 37.59 83 ILE A O 1
ATOM 717 N N . GLU A 1 84 ? 26.495 -16.895 6.705 1.00 43.88 84 GLU A N 1
ATOM 718 C CA . GLU A 1 84 ? 27.168 -17.266 5.457 1.00 43.88 84 GLU A CA 1
ATOM 719 C C . GLU A 1 84 ? 26.817 -16.266 4.349 1.00 43.88 84 GLU A C 1
ATOM 721 O O . GLU A 1 84 ? 25.641 -15.974 4.127 1.00 43.88 84 GLU A O 1
ATOM 726 N N . ILE A 1 85 ? 27.824 -15.784 3.616 1.00 36.81 85 ILE A N 1
ATOM 727 C CA . ILE A 1 85 ? 27.653 -14.970 2.406 1.00 36.81 85 ILE A CA 1
ATOM 728 C C . ILE A 1 85 ? 27.614 -15.923 1.199 1.00 36.81 85 ILE A C 1
ATOM 730 O O . ILE A 1 85 ? 28.617 -16.570 0.897 1.00 36.81 85 ILE A O 1
ATOM 734 N N . LYS A 1 86 ? 26.479 -16.030 0.494 1.00 40.06 86 LYS A N 1
ATOM 735 C CA . LYS A 1 86 ? 26.349 -16.857 -0.724 1.00 40.06 86 LYS A CA 1
ATOM 736 C C . LYS A 1 86 ? 26.115 -16.005 -1.965 1.00 40.06 86 LYS A C 1
ATOM 738 O O . LYS A 1 86 ? 25.315 -15.078 -1.941 1.00 40.06 86 LYS A O 1
ATOM 743 N N . LYS A 1 87 ? 26.804 -16.343 -3.057 1.00 36.06 87 LYS A N 1
ATOM 744 C CA . LYS A 1 87 ? 26.664 -15.719 -4.380 1.00 36.06 87 LYS A CA 1
ATOM 745 C C . LYS A 1 87 ? 25.361 -16.186 -5.047 1.00 36.06 87 LYS A C 1
ATOM 747 O O . LYS A 1 87 ? 25.153 -17.390 -5.189 1.00 36.06 87 LYS A O 1
ATOM 752 N N . ARG A 1 88 ? 24.492 -15.247 -5.433 1.00 43.94 88 ARG A N 1
ATOM 753 C CA . ARG A 1 88 ? 23.286 -15.494 -6.243 1.00 43.94 88 ARG A CA 1
ATOM 754 C C . ARG A 1 88 ? 23.694 -15.800 -7.686 1.00 43.94 88 ARG A C 1
ATOM 756 O O . ARG A 1 88 ? 24.617 -15.181 -8.214 1.00 43.94 88 ARG A O 1
ATOM 763 N N . ALA A 1 89 ? 23.026 -16.768 -8.304 1.00 35.88 89 ALA A N 1
ATOM 764 C CA . ALA A 1 89 ? 23.284 -17.191 -9.682 1.00 35.88 89 ALA A CA 1
ATOM 765 C C . ALA A 1 89 ? 22.405 -16.450 -10.714 1.00 35.88 89 ALA A C 1
ATOM 767 O O . ALA A 1 89 ? 22.518 -16.704 -11.908 1.00 35.88 89 ALA A O 1
ATOM 768 N N . ASP A 1 90 ? 21.550 -15.526 -10.273 1.00 41.12 90 ASP A N 1
ATOM 769 C CA . ASP A 1 90 ? 20.455 -14.935 -11.040 1.00 41.12 90 ASP A CA 1
ATOM 770 C C . ASP A 1 90 ? 20.426 -13.393 -10.946 1.00 41.12 90 ASP A C 1
ATOM 772 O O . ASP A 1 90 ? 19.803 -12.803 -10.071 1.00 41.12 90 ASP A O 1
ATOM 776 N N . GLY A 1 91 ? 21.135 -12.739 -11.872 1.00 36.88 91 GLY A N 1
ATOM 777 C CA . GLY A 1 91 ? 20.671 -11.586 -12.668 1.00 36.88 91 GLY A CA 1
ATOM 778 C C . GLY A 1 91 ? 20.083 -10.303 -12.049 1.00 36.88 91 GLY A C 1
ATOM 779 O O . GLY A 1 91 ? 19.704 -9.434 -12.829 1.00 36.88 91 GLY A O 1
ATOM 780 N N . ALA A 1 92 ? 19.990 -10.123 -10.733 1.00 42.28 92 ALA A N 1
ATOM 781 C CA . ALA A 1 92 ? 19.410 -8.903 -10.160 1.00 42.28 92 ALA A CA 1
ATOM 782 C C . ALA A 1 92 ? 20.413 -7.731 -10.162 1.00 42.28 92 ALA A C 1
ATOM 784 O O . ALA A 1 92 ? 21.508 -7.821 -9.606 1.00 42.28 92 ALA A O 1
ATOM 785 N N . ARG A 1 93 ? 20.015 -6.633 -10.804 1.00 44.00 93 ARG A N 1
ATOM 786 C CA . ARG A 1 93 ? 20.688 -5.326 -10.844 1.00 44.00 93 ARG A CA 1
ATOM 787 C C . ARG A 1 93 ? 20.715 -4.643 -9.454 1.00 44.00 93 ARG A C 1
ATOM 789 O O . ARG A 1 93 ? 19.958 -5.030 -8.567 1.00 44.00 93 ARG A O 1
ATOM 796 N N . ASN A 1 94 ? 21.618 -3.680 -9.232 1.00 45.72 94 ASN A N 1
ATOM 797 C CA . ASN A 1 94 ? 21.836 -3.037 -7.921 1.00 45.72 94 ASN A CA 1
ATOM 798 C C . ASN A 1 94 ? 20.725 -2.012 -7.619 1.00 45.72 94 ASN A C 1
ATOM 800 O O . ASN A 1 94 ? 20.227 -1.358 -8.524 1.00 45.72 94 ASN A O 1
ATOM 804 N N . PHE A 1 95 ? 20.408 -1.758 -6.341 1.00 46.06 95 PHE A N 1
ATOM 805 C CA . PHE A 1 95 ? 19.478 -0.682 -5.932 1.00 46.06 95 PHE A CA 1
ATOM 806 C C . PHE A 1 95 ? 19.846 0.713 -6.483 1.00 46.06 95 PHE A C 1
ATOM 808 O O . PHE A 1 95 ? 18.989 1.586 -6.573 1.00 46.06 95 PHE A O 1
ATOM 815 N N . SER A 1 96 ? 21.105 0.913 -6.890 1.00 45.84 96 SER A N 1
ATOM 816 C CA . SER A 1 96 ? 21.585 2.106 -7.597 1.00 45.84 96 SER A CA 1
ATOM 817 C C . SER A 1 96 ? 20.939 2.332 -8.969 1.00 45.84 96 SER A C 1
ATOM 819 O O . SER A 1 96 ? 21.084 3.418 -9.520 1.00 45.84 96 SER A O 1
ATOM 821 N N . ASP A 1 97 ? 20.259 1.329 -9.528 1.00 47.50 97 ASP A N 1
ATOM 822 C CA . ASP A 1 97 ? 19.562 1.430 -10.811 1.00 47.50 97 ASP A CA 1
ATOM 823 C C . ASP A 1 97 ? 18.221 2.191 -10.694 1.00 47.50 97 ASP A C 1
ATOM 825 O O . ASP A 1 97 ? 17.739 2.731 -11.689 1.00 47.50 97 ASP A O 1
ATOM 829 N N . TYR A 1 98 ? 17.674 2.349 -9.478 1.00 48.75 98 TYR A N 1
ATOM 830 C CA . TYR A 1 98 ? 16.555 3.257 -9.183 1.00 48.75 98 TYR A CA 1
ATOM 831 C C . TYR A 1 98 ? 17.061 4.697 -9.019 1.00 48.75 98 TYR A C 1
ATOM 833 O O . TYR A 1 98 ? 17.063 5.265 -7.922 1.00 48.75 98 TYR A O 1
ATOM 841 N N . THR A 1 99 ? 17.555 5.271 -10.112 1.00 54.97 99 THR A N 1
ATOM 842 C CA . THR A 1 99 ? 17.963 6.681 -10.170 1.00 54.97 99 THR A CA 1
ATOM 843 C C . THR A 1 99 ? 16.736 7.596 -10.211 1.00 54.97 99 THR A C 1
ATOM 845 O O . THR A 1 99 ? 15.624 7.139 -10.456 1.00 54.97 99 THR A O 1
ATOM 848 N N . GLU A 1 100 ? 16.906 8.909 -10.025 1.00 50.88 100 GLU A N 1
ATOM 849 C CA . GLU A 1 100 ? 15.828 9.869 -10.330 1.00 50.88 100 GLU A CA 1
ATOM 850 C C . GLU A 1 100 ? 15.325 9.672 -11.768 1.00 50.88 100 GLU A C 1
ATOM 852 O O . GLU A 1 100 ? 14.127 9.684 -12.027 1.00 50.88 100 GLU A O 1
ATOM 857 N N . ALA A 1 101 ? 16.251 9.345 -12.672 1.00 49.78 101 ALA A N 1
ATOM 858 C CA . ALA A 1 101 ? 15.964 8.915 -14.023 1.00 49.78 101 ALA A CA 1
ATOM 859 C C . ALA A 1 101 ? 15.072 7.664 -14.075 1.00 49.78 101 ALA A C 1
ATOM 861 O O . ALA A 1 101 ? 14.209 7.636 -14.910 1.00 49.78 101 ALA A O 1
ATOM 862 N N . TYR A 1 102 ? 15.111 6.667 -13.195 1.00 54.47 102 TYR A N 1
ATOM 863 C CA . TYR A 1 102 ? 14.121 5.569 -13.252 1.00 54.47 102 TYR A CA 1
ATOM 864 C C . TYR A 1 102 ? 12.666 6.071 -13.134 1.00 54.47 102 TYR A C 1
ATOM 866 O O . TYR A 1 102 ? 11.787 5.655 -13.889 1.00 54.47 102 TYR A O 1
ATOM 874 N N . PHE A 1 103 ? 12.439 7.048 -12.255 1.00 51.16 103 PHE A N 1
ATOM 875 C CA . PHE A 1 103 ? 11.132 7.681 -12.069 1.00 51.16 103 PHE A CA 1
ATOM 876 C C . PHE A 1 103 ? 10.783 8.699 -13.176 1.0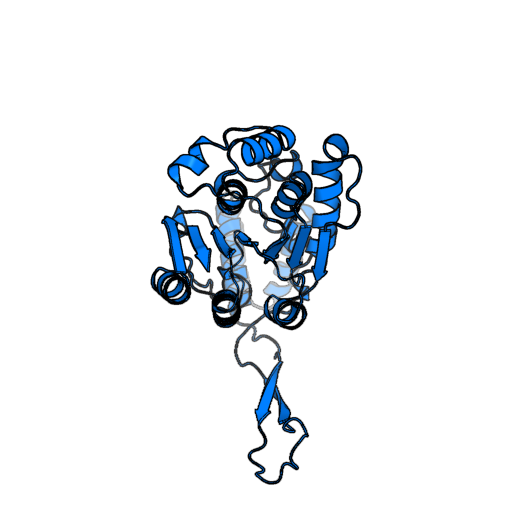0 51.16 103 PHE A C 1
ATOM 878 O O . PHE A 1 103 ? 9.633 9.121 -13.265 1.00 51.16 103 PHE A O 1
ATOM 885 N N . LEU A 1 104 ? 11.749 9.089 -14.025 1.00 45.62 104 LEU A N 1
ATOM 886 C CA . LEU A 1 104 ? 11.600 10.112 -15.080 1.00 45.62 104 LEU A CA 1
ATOM 887 C C . LEU A 1 104 ? 11.779 9.580 -16.532 1.00 45.62 104 LEU A C 1
ATOM 889 O O . LEU A 1 104 ? 11.105 10.034 -17.451 1.00 45.62 104 LEU A O 1
ATOM 893 N N . GLU A 1 105 ? 12.696 8.634 -16.743 1.00 38.75 105 GLU A N 1
ATOM 894 C CA . GLU A 1 105 ? 13.110 7.891 -17.954 1.00 38.75 105 GLU A CA 1
ATOM 895 C C . GLU A 1 105 ? 12.232 6.678 -18.235 1.00 38.75 105 GLU A C 1
ATOM 897 O O . GLU A 1 105 ? 12.300 6.149 -19.349 1.00 38.75 105 GLU A O 1
ATOM 902 N N . GLY A 1 106 ? 11.351 6.299 -17.301 1.00 39.16 106 GLY A N 1
ATOM 903 C CA . GLY A 1 106 ? 10.074 5.660 -17.607 1.00 39.16 106 GLY A CA 1
ATOM 904 C C . GLY A 1 106 ? 9.244 6.562 -18.523 1.00 39.16 106 GLY A C 1
ATOM 905 O O . GLY A 1 106 ? 8.162 7.010 -18.184 1.00 39.16 106 GLY A O 1
ATOM 906 N N . THR A 1 107 ? 9.772 6.822 -19.715 1.00 33.72 107 THR A N 1
ATOM 907 C CA . THR A 1 107 ? 9.183 7.514 -20.847 1.00 33.72 107 THR A CA 1
ATOM 908 C C . THR A 1 107 ? 8.179 6.573 -21.510 1.00 33.72 107 THR A C 1
ATOM 910 O O . THR A 1 107 ? 8.137 6.410 -22.727 1.00 33.72 107 THR A O 1
ATOM 913 N N . VAL A 1 108 ? 7.241 6.051 -20.714 1.00 36.12 108 VAL A N 1
ATOM 914 C CA . VAL A 1 108 ? 5.864 6.364 -21.072 1.00 36.12 108 VAL A CA 1
ATOM 915 C C . VAL A 1 108 ? 5.857 7.875 -21.057 1.00 36.12 108 VAL A C 1
ATOM 917 O O . VAL A 1 108 ? 6.074 8.494 -20.023 1.00 36.12 108 VAL A O 1
ATOM 920 N N . ARG A 1 109 ? 5.809 8.468 -22.244 1.00 35.19 109 ARG A N 1
ATOM 921 C CA . ARG A 1 109 ? 5.671 9.905 -22.408 1.00 35.19 109 ARG A CA 1
ATOM 922 C C . ARG A 1 109 ? 4.720 10.390 -21.314 1.00 35.19 109 ARG A C 1
ATOM 924 O O . ARG A 1 109 ? 3.548 10.018 -21.339 1.00 35.19 109 ARG A O 1
ATOM 931 N N . PHE A 1 110 ? 5.216 11.173 -20.358 1.00 40.22 110 PHE A N 1
ATOM 932 C CA . PHE A 1 110 ? 4.390 11.934 -19.424 1.00 40.22 110 PHE A CA 1
ATOM 933 C C . PHE A 1 110 ? 3.663 13.038 -20.223 1.00 40.22 110 PHE A C 1
ATOM 935 O O . PHE A 1 110 ? 3.755 14.220 -19.923 1.00 40.22 110 PHE A O 1
ATOM 942 N N . GLU A 1 111 ? 2.973 12.653 -21.303 1.00 36.31 111 GLU A N 1
ATOM 943 C CA . GLU A 1 111 ? 1.981 13.458 -22.009 1.00 36.31 111 GLU A CA 1
ATOM 944 C C . GLU A 1 111 ? 0.768 13.702 -21.090 1.00 36.31 111 GLU A C 1
ATOM 946 O O . GLU A 1 111 ? 0.018 14.642 -21.322 1.00 36.31 111 GLU A O 1
ATOM 951 N N . ASN A 1 112 ? 0.647 12.965 -19.976 1.00 40.44 112 ASN A N 1
ATOM 952 C CA . ASN A 1 112 ? -0.269 13.288 -18.889 1.00 40.44 112 ASN A CA 1
ATOM 953 C C . ASN A 1 112 ? 0.475 14.023 -17.767 1.00 40.44 112 ASN A C 1
ATOM 955 O O . ASN A 1 112 ? 1.033 13.420 -16.851 1.00 40.44 112 ASN A O 1
ATOM 959 N N . TYR A 1 113 ? 0.418 15.351 -17.838 1.00 45.53 113 TYR A N 1
ATOM 960 C CA . TYR A 1 113 ? 0.777 16.329 -16.802 1.00 45.53 113 TYR A CA 1
ATOM 961 C C . TYR A 1 113 ? 0.127 16.080 -15.415 1.00 45.53 113 TYR A C 1
ATOM 963 O O . TYR A 1 113 ? 0.396 16.816 -14.468 1.00 45.53 113 TYR A O 1
ATOM 971 N N . ASP A 1 114 ? -0.720 15.061 -15.270 1.00 50.81 114 ASP A N 1
ATOM 972 C CA . ASP A 1 114 ? -1.644 14.855 -14.155 1.00 50.81 114 ASP A CA 1
ATOM 973 C C . ASP A 1 114 ? -0.983 14.490 -12.819 1.00 50.81 114 ASP A C 1
ATOM 975 O O . ASP A 1 114 ? -1.483 14.903 -11.775 1.00 50.81 114 ASP A O 1
ATOM 979 N N . TYR A 1 115 ? 0.167 13.806 -12.810 1.00 51.53 115 TYR A N 1
ATOM 980 C CA . TYR A 1 115 ? 0.878 13.496 -11.554 1.00 51.53 115 TYR A CA 1
ATOM 981 C C . TYR A 1 115 ? 1.336 14.756 -10.807 1.00 51.53 115 TYR A C 1
ATOM 983 O O . TYR A 1 115 ? 1.356 14.792 -9.578 1.00 51.53 115 TYR A O 1
ATOM 991 N N . PHE A 1 116 ? 1.666 15.813 -11.554 1.00 53.53 116 PHE A N 1
ATOM 992 C CA . PHE A 1 116 ? 2.054 17.111 -11.003 1.00 53.53 116 PHE A CA 1
ATOM 993 C C . PHE A 1 116 ? 0.893 18.108 -10.940 1.00 53.53 116 PHE A C 1
ATOM 995 O O . PHE A 1 116 ? 1.095 19.231 -10.484 1.00 53.53 116 PHE A O 1
ATOM 1002 N N . GLN A 1 117 ? -0.329 17.718 -11.324 1.00 62.41 117 GLN A N 1
ATOM 1003 C CA . GLN A 1 117 ? -1.521 18.552 -11.115 1.00 62.41 117 GLN A CA 1
ATOM 1004 C C . GLN A 1 117 ? -1.952 18.617 -9.646 1.00 62.41 117 GLN A C 1
ATOM 1006 O O . GLN A 1 117 ? -2.957 19.252 -9.337 1.00 62.41 117 GLN A O 1
ATOM 1011 N N . GLY A 1 118 ? -1.198 17.996 -8.734 1.00 66.38 118 GLY A N 1
ATOM 1012 C CA . GLY A 1 118 ? -1.510 18.048 -7.317 1.00 66.38 118 GLY A CA 1
ATOM 1013 C C . GLY A 1 118 ? -2.722 17.190 -6.993 1.00 66.38 118 GLY A C 1
ATOM 1014 O O . GLY A 1 118 ? -3.659 17.721 -6.419 1.00 66.38 118 GLY A O 1
ATOM 1015 N N . ARG A 1 119 ? -2.752 15.922 -7.436 1.00 72.94 119 ARG A N 1
ATOM 1016 C CA . ARG A 1 119 ? -3.812 14.946 -7.126 1.00 72.94 119 ARG A CA 1
ATOM 1017 C C . ARG A 1 119 ? -3.315 13.503 -7.235 1.00 72.94 119 ARG A C 1
ATOM 1019 O O . ARG A 1 119 ? -2.338 13.218 -7.923 1.00 72.94 119 ARG A O 1
ATOM 1026 N N . VAL A 1 120 ? -4.007 12.591 -6.562 1.00 77.88 120 VAL A N 1
ATOM 1027 C CA . VAL A 1 120 ? -3.753 11.144 -6.596 1.00 77.88 120 VAL A CA 1
ATOM 1028 C C . 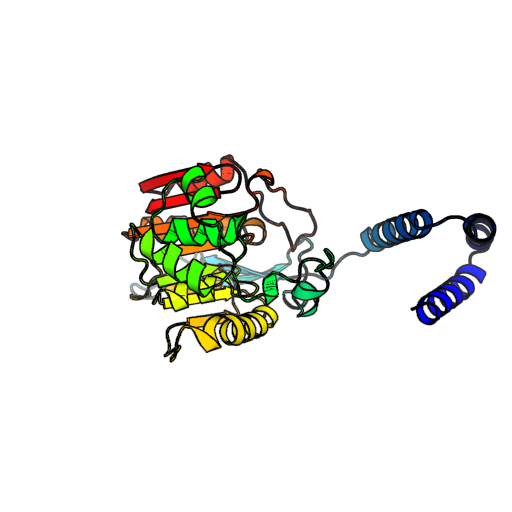VAL A 1 120 ? -4.387 10.513 -7.845 1.00 77.88 120 VAL A C 1
ATOM 1030 O O . VAL A 1 120 ? -5.472 10.935 -8.259 1.00 77.88 120 VAL A O 1
ATOM 1033 N N . ARG A 1 121 ? -3.733 9.501 -8.444 1.00 78.25 121 ARG A N 1
ATOM 1034 C CA . ARG A 1 121 ? -4.282 8.739 -9.583 1.00 78.25 121 ARG A CA 1
ATOM 1035 C C . ARG A 1 121 ? -5.553 7.995 -9.195 1.00 78.25 121 ARG A C 1
ATOM 1037 O O . ARG A 1 121 ? -5.666 7.441 -8.104 1.00 78.25 121 ARG A O 1
ATOM 1044 N N . LYS A 1 122 ? -6.526 8.007 -10.100 1.00 66.62 122 LYS A N 1
ATOM 1045 C CA . LYS A 1 122 ? -7.888 7.563 -9.813 1.00 66.62 122 LYS A CA 1
ATOM 1046 C C . LYS A 1 122 ? -7.994 6.045 -9.689 1.00 66.62 122 LYS A C 1
ATOM 1048 O O . LYS A 1 122 ? -8.719 5.560 -8.825 1.00 66.62 122 LYS A O 1
ATOM 1053 N N . GLU A 1 123 ? -7.345 5.313 -10.585 1.00 74.38 123 GLU A N 1
ATOM 1054 C CA . GLU A 1 123 ? -7.643 3.901 -10.818 1.00 74.38 123 GLU A CA 1
ATOM 1055 C C . GLU A 1 123 ? -7.190 3.016 -9.651 1.00 74.38 123 GLU A C 1
ATOM 1057 O O . GLU A 1 123 ? -7.980 2.252 -9.091 1.00 74.38 123 GLU A O 1
ATOM 1062 N N . ASP A 1 124 ? -5.934 3.168 -9.260 1.00 85.06 124 ASP A N 1
ATOM 1063 C CA . ASP A 1 124 ? -5.203 2.323 -8.324 1.00 85.06 124 ASP A CA 1
ATOM 1064 C C . ASP A 1 124 ? -5.038 3.020 -6.966 1.00 85.06 124 ASP A C 1
ATOM 1066 O O . ASP A 1 124 ? -5.550 2.536 -5.954 1.00 85.06 124 ASP A O 1
ATOM 1070 N N . MET A 1 125 ? -4.429 4.208 -6.937 1.00 90.44 125 MET A N 1
ATOM 1071 C CA . MET A 1 125 ? -4.138 4.924 -5.692 1.00 90.44 125 MET A CA 1
ATOM 1072 C C . MET A 1 125 ? -5.412 5.441 -4.999 1.00 90.44 125 MET A C 1
ATOM 1074 O O . MET A 1 125 ? -5.549 5.324 -3.780 1.00 90.44 125 MET A O 1
ATOM 1078 N N . GLY A 1 126 ? -6.372 5.983 -5.757 1.00 90.19 126 GLY A N 1
ATOM 1079 C CA . GLY A 1 126 ? -7.665 6.430 -5.226 1.00 90.19 126 GLY A CA 1
ATOM 1080 C C . GLY A 1 126 ? -8.483 5.272 -4.649 1.00 90.19 126 GLY A C 1
ATOM 1081 O O . GLY A 1 126 ? -9.014 5.367 -3.540 1.00 90.19 126 GLY A O 1
ATOM 1082 N N . SER A 1 127 ? -8.508 4.136 -5.354 1.00 92.06 127 SER A N 1
ATOM 1083 C CA . SER A 1 127 ? -9.104 2.894 -4.852 1.00 92.06 127 SER A CA 1
ATOM 1084 C C . SER A 1 127 ? -8.431 2.432 -3.558 1.00 92.06 127 SER A C 1
ATOM 1086 O O . SER A 1 127 ? -9.127 2.148 -2.583 1.00 92.06 127 SER A O 1
ATOM 1088 N N . ALA A 1 128 ? -7.095 2.413 -3.515 1.00 95.25 128 ALA A N 1
ATOM 1089 C CA . ALA A 1 128 ? -6.331 2.022 -2.333 1.00 95.25 128 ALA A CA 1
ATOM 1090 C C . ALA A 1 128 ? -6.670 2.888 -1.113 1.00 95.25 128 ALA A C 1
ATOM 1092 O O . ALA A 1 128 ? -6.907 2.354 -0.026 1.00 95.25 128 ALA A O 1
ATOM 1093 N N . ALA A 1 129 ? -6.773 4.207 -1.309 1.00 95.12 129 ALA A N 1
ATOM 1094 C CA . ALA A 1 129 ? -7.184 5.136 -0.265 1.00 95.12 129 ALA A CA 1
ATOM 1095 C C . ALA A 1 129 ? -8.575 4.793 0.273 1.00 95.12 129 ALA A C 1
ATOM 1097 O O . ALA A 1 129 ? -8.742 4.531 1.464 1.00 95.12 129 ALA A O 1
ATOM 1098 N N . LEU A 1 130 ? -9.578 4.699 -0.602 1.00 94.81 130 LEU A N 1
ATOM 1099 C CA . LEU A 1 130 ? -10.934 4.346 -0.184 1.00 94.81 130 LEU A CA 1
ATOM 1100 C C . LEU A 1 130 ? -10.991 3.004 0.550 1.00 94.81 130 LEU A C 1
ATOM 1102 O O . LEU A 1 130 ? -11.695 2.883 1.557 1.00 94.81 130 LEU A O 1
ATOM 1106 N N . TYR A 1 131 ? -10.223 2.012 0.100 1.00 96.50 131 TYR A N 1
ATOM 1107 C CA . TYR A 1 131 ? -10.129 0.732 0.788 1.00 96.50 131 TYR A CA 1
ATOM 1108 C C . TYR A 1 131 ? -9.529 0.881 2.181 1.00 96.50 131 TYR A C 1
ATOM 1110 O O . TYR A 1 131 ? -10.070 0.306 3.118 1.00 96.50 131 TYR A O 1
ATOM 1118 N N . GLY A 1 132 ? -8.476 1.668 2.400 1.00 96.88 132 GLY A N 1
ATOM 1119 C CA . GLY A 1 132 ? -7.944 1.843 3.759 1.00 96.88 132 GLY A CA 1
ATOM 1120 C C . GLY A 1 132 ? -8.888 2.592 4.699 1.00 96.88 132 GLY A C 1
ATOM 1121 O O . GLY A 1 132 ? -8.898 2.305 5.901 1.00 96.88 132 GLY A O 1
ATOM 1122 N N . PHE A 1 133 ? -9.742 3.457 4.150 1.00 96.75 133 PHE A N 1
ATOM 1123 C CA . PHE A 1 133 ? -10.807 4.155 4.874 1.00 96.75 133 PHE A CA 1
ATOM 1124 C C . PHE A 1 133 ? -12.130 3.377 4.951 1.00 96.75 133 PHE A C 1
ATOM 1126 O O . PHE A 1 133 ? -13.116 3.891 5.471 1.00 96.75 133 PHE A O 1
ATOM 1133 N N . GLY A 1 134 ? -12.169 2.106 4.540 1.00 94.56 134 GLY A N 1
ATOM 1134 C CA . GLY A 1 134 ? -13.292 1.214 4.850 1.00 94.56 134 GLY A CA 1
ATOM 1135 C C . GLY A 1 134 ? -14.278 0.955 3.713 1.00 94.56 134 GLY A C 1
ATOM 1136 O O . GLY A 1 134 ? -15.209 0.179 3.915 1.00 94.56 134 GLY A O 1
ATOM 1137 N N . VAL A 1 135 ? -14.081 1.521 2.521 1.00 90.31 135 VAL A N 1
ATOM 1138 C CA . VAL A 1 135 ? -14.913 1.190 1.355 1.00 90.31 135 VAL A CA 1
ATOM 1139 C C . VAL A 1 135 ? -14.639 -0.258 0.943 1.00 90.31 135 VAL A C 1
ATOM 1141 O O . VAL A 1 135 ? -13.512 -0.623 0.629 1.00 90.31 135 VAL A O 1
ATOM 1144 N N . GLY A 1 136 ? -15.669 -1.105 0.970 1.00 84.38 136 GLY A N 1
ATOM 1145 C CA . GLY A 1 136 ? -15.544 -2.550 0.725 1.00 84.38 136 GLY A CA 1
ATOM 1146 C C . GLY A 1 136 ? -15.877 -2.998 -0.700 1.00 84.38 136 GLY A C 1
ATOM 1147 O O . GLY A 1 136 ? -15.973 -4.193 -0.952 1.00 84.38 136 GLY A O 1
ATOM 1148 N N . SER A 1 137 ? -16.112 -2.070 -1.632 1.00 88.00 137 SER A N 1
ATOM 1149 C CA . SER A 1 137 ? -16.606 -2.385 -2.977 1.00 88.00 137 SER A CA 1
ATOM 1150 C C . SER A 1 137 ? -15.799 -1.681 -4.060 1.00 88.00 137 SER A C 1
ATOM 1152 O O . SER A 1 137 ? -15.652 -0.460 -4.048 1.00 88.00 137 SER A O 1
ATOM 1154 N N . PHE A 1 138 ? -15.333 -2.455 -5.045 1.00 84.69 138 PHE A N 1
ATOM 1155 C CA . PHE A 1 138 ? -14.655 -1.929 -6.230 1.00 84.69 138 PHE A CA 1
ATOM 1156 C C . PHE A 1 138 ? -15.548 -0.966 -7.021 1.00 84.69 138 PHE A C 1
ATOM 1158 O O . PHE A 1 138 ? -15.141 0.151 -7.327 1.00 84.69 138 PHE A O 1
ATOM 1165 N N . LYS A 1 139 ? -16.803 -1.360 -7.278 1.00 86.00 139 LYS A N 1
ATOM 1166 C CA . LYS A 1 139 ? -17.774 -0.524 -7.999 1.00 86.00 139 LYS A CA 1
ATOM 1167 C C . LYS A 1 139 ? -18.014 0.800 -7.276 1.00 86.00 139 LYS A C 1
ATOM 1169 O O . LYS A 1 139 ? -18.061 1.846 -7.913 1.00 86.00 139 LYS A O 1
ATOM 1174 N N . GLN A 1 140 ? -18.153 0.747 -5.952 1.00 84.75 140 GLN A N 1
ATOM 1175 C CA . GLN A 1 140 ? -18.326 1.945 -5.139 1.00 84.75 140 GLN A CA 1
ATOM 1176 C C . GLN A 1 140 ? -17.078 2.836 -5.219 1.00 84.75 140 GLN A C 1
ATOM 1178 O O . GLN A 1 140 ? -17.205 4.035 -5.448 1.00 84.75 140 GLN A O 1
ATOM 1183 N N . ALA A 1 141 ? -15.877 2.257 -5.124 1.00 83.38 141 ALA A N 1
ATOM 1184 C CA . ALA A 1 141 ? -14.632 3.010 -5.235 1.00 83.38 141 ALA A CA 1
ATOM 1185 C C . ALA A 1 141 ? -14.487 3.736 -6.585 1.00 83.38 141 ALA A C 1
ATOM 1187 O O . ALA A 1 141 ? -14.168 4.923 -6.616 1.00 83.38 141 ALA A O 1
ATOM 1188 N N . GLN A 1 142 ? -14.828 3.071 -7.694 1.00 81.94 142 GLN A N 1
ATOM 1189 C CA . GLN A 1 142 ? -14.806 3.685 -9.027 1.00 81.94 142 GLN A CA 1
ATOM 1190 C C . GLN A 1 142 ? -15.773 4.871 -9.173 1.00 81.94 142 GLN A C 1
ATOM 1192 O O . GLN A 1 142 ? -15.493 5.812 -9.922 1.00 81.94 142 GLN A O 1
ATOM 1197 N N . GLN A 1 143 ? -16.911 4.824 -8.474 1.00 82.81 143 GLN A N 1
ATOM 1198 C CA . GLN A 1 143 ? -17.933 5.873 -8.498 1.00 82.81 143 GLN A CA 1
ATOM 1199 C C . GLN A 1 143 ? -17.569 7.075 -7.622 1.00 82.81 143 GLN A C 1
ATOM 1201 O O . GLN A 1 143 ? -17.914 8.199 -7.975 1.00 82.81 143 GLN A O 1
ATOM 1206 N N . ILE A 1 144 ? -16.873 6.844 -6.505 1.00 78.25 144 ILE A N 1
ATOM 1207 C CA . ILE A 1 144 ? -16.566 7.866 -5.495 1.00 78.25 144 ILE A CA 1
ATOM 1208 C C . ILE A 1 144 ? -15.439 8.809 -5.925 1.00 78.25 144 ILE A C 1
ATOM 1210 O O . ILE A 1 144 ? -15.398 9.931 -5.445 1.00 78.25 144 ILE A O 1
ATOM 1214 N N . PHE A 1 145 ? -14.551 8.411 -6.841 1.00 69.88 145 PHE A N 1
ATOM 1215 C CA . PHE A 1 145 ? -13.368 9.206 -7.210 1.00 69.88 145 PHE A CA 1
ATOM 1216 C C . PHE A 1 145 ? -13.489 9.962 -8.566 1.00 69.88 145 PHE A C 1
ATOM 1218 O O . PHE A 1 145 ? -12.648 9.779 -9.445 1.00 69.88 145 PHE A O 1
ATOM 1225 N N . PRO A 1 146 ? -14.513 10.793 -8.855 1.00 60.12 146 PRO A N 1
ATOM 1226 C CA . PRO A 1 146 ? -14.569 11.580 -10.094 1.00 60.12 146 PRO A CA 1
ATOM 1227 C C . PRO A 1 146 ? -13.742 12.881 -10.045 1.00 60.12 146 PRO A C 1
ATOM 1229 O O . PRO A 1 146 ? -13.763 13.637 -11.011 1.00 60.12 146 PRO A O 1
ATOM 1232 N N . GLU A 1 147 ? -13.051 13.164 -8.941 1.00 63.81 147 GLU A N 1
ATOM 1233 C CA . GLU A 1 147 ? -12.658 14.529 -8.581 1.00 63.81 147 GLU A CA 1
ATOM 1234 C C . GLU A 1 147 ? -11.353 15.040 -9.202 1.00 63.81 147 GLU A C 1
ATOM 1236 O O . GLU A 1 147 ? -10.433 14.290 -9.551 1.00 63.81 147 GLU A O 1
ATOM 1241 N N . THR A 1 148 ? -11.293 16.366 -9.341 1.00 68.31 148 THR A N 1
ATOM 1242 C CA . THR A 1 148 ? -10.255 17.083 -10.087 1.00 68.31 148 THR A CA 1
ATOM 1243 C C . THR A 1 148 ? -9.148 17.671 -9.213 1.00 68.31 148 THR A C 1
ATOM 1245 O O . THR A 1 148 ? -8.084 17.958 -9.752 1.00 68.31 148 THR A O 1
ATOM 1248 N N . THR A 1 149 ? -9.355 17.848 -7.900 1.00 83.56 149 THR A N 1
ATOM 1249 C CA . THR A 1 149 ? -8.364 18.451 -6.981 1.00 83.56 149 THR A CA 1
ATOM 1250 C C . THR A 1 149 ? -8.024 17.524 -5.813 1.00 83.56 149 THR A C 1
ATOM 1252 O O . THR A 1 149 ? -8.827 16.668 -5.446 1.00 83.56 149 THR A O 1
ATOM 1255 N N . PHE A 1 150 ? -6.841 17.683 -5.213 1.00 85.62 150 PHE A N 1
ATOM 1256 C CA . PHE A 1 150 ? -6.443 16.908 -4.035 1.00 85.62 150 PHE A CA 1
ATOM 1257 C C . PHE A 1 150 ? -7.291 17.218 -2.799 1.00 85.62 150 PHE A C 1
ATOM 1259 O O . PHE A 1 150 ? -7.636 16.307 -2.053 1.00 85.62 150 PHE A O 1
ATOM 1266 N N . GLU A 1 151 ? -7.679 18.476 -2.591 1.00 86.00 151 GLU A N 1
ATOM 1267 C CA . GLU A 1 151 ? -8.552 18.866 -1.482 1.00 86.00 151 GLU A CA 1
ATOM 1268 C C . GLU A 1 151 ? -9.916 18.183 -1.541 1.00 86.00 151 GLU A C 1
ATOM 1270 O O . GLU A 1 151 ? -10.439 17.743 -0.513 1.00 86.00 151 GLU A O 1
ATOM 1275 N N . ASP A 1 152 ? -10.485 18.089 -2.742 1.00 85.50 152 ASP A N 1
ATOM 1276 C CA . ASP A 1 152 ? -11.726 17.358 -2.943 1.00 85.50 152 ASP A CA 1
ATOM 1277 C C . ASP A 1 152 ? -11.493 15.868 -2.654 1.00 85.50 152 ASP A C 1
ATOM 1279 O O . ASP A 1 152 ? -12.214 15.309 -1.829 1.00 85.50 152 ASP A O 1
ATOM 1283 N N . GLN A 1 153 ? -10.405 15.266 -3.166 1.00 87.25 153 GLN A N 1
ATOM 1284 C CA . GLN A 1 153 ? -10.072 13.858 -2.893 1.00 87.25 153 GLN A CA 1
ATOM 1285 C C . GLN A 1 153 ? -9.964 13.559 -1.388 1.00 87.25 153 GLN A C 1
ATOM 1287 O O . GLN A 1 153 ? -10.501 12.552 -0.920 1.00 87.25 153 GLN A O 1
ATOM 1292 N N . VAL A 1 154 ? -9.320 14.438 -0.610 1.00 89.50 154 VAL A N 1
ATOM 1293 C CA . VAL A 1 154 ? -9.260 14.340 0.861 1.00 89.50 154 VAL A CA 1
ATOM 1294 C C . VAL A 1 154 ? -10.669 14.368 1.456 1.00 89.50 154 VAL A C 1
ATOM 1296 O O . VAL A 1 154 ? -11.029 13.497 2.252 1.00 89.50 154 VAL A O 1
ATOM 1299 N N . ARG A 1 155 ? -11.492 15.349 1.065 1.00 88.44 155 ARG A N 1
ATOM 1300 C CA . ARG A 1 155 ? -12.868 15.489 1.561 1.00 88.44 155 ARG A CA 1
ATOM 1301 C C . ARG A 1 155 ? -13.698 14.250 1.242 1.00 88.44 155 ARG A C 1
ATOM 1303 O O . ARG A 1 155 ? -14.402 13.751 2.115 1.00 88.44 155 ARG A O 1
ATOM 1310 N N . THR A 1 156 ? -13.588 13.742 0.027 1.00 89.12 156 THR A N 1
ATOM 1311 C CA . THR A 1 156 ? -14.319 12.578 -0.462 1.00 89.12 156 THR A CA 1
ATOM 1312 C C . THR A 1 156 ? -13.950 11.310 0.282 1.00 89.12 156 THR A C 1
ATOM 1314 O O . THR A 1 156 ? -14.844 10.565 0.693 1.00 89.12 156 THR A O 1
ATOM 1317 N N . VAL A 1 157 ? -12.657 11.084 0.523 1.00 91.12 157 VAL A N 1
ATOM 1318 C CA . VAL A 1 157 ? -12.188 9.974 1.358 1.00 91.12 157 VAL A CA 1
ATOM 1319 C C . VAL A 1 157 ? -12.788 10.071 2.760 1.00 91.12 157 VAL A C 1
ATOM 1321 O O . VAL A 1 157 ? -13.360 9.097 3.247 1.00 91.12 157 VAL A O 1
ATOM 1324 N N . LEU A 1 158 ? -12.731 11.249 3.389 1.00 91.25 158 LEU A N 1
ATOM 1325 C CA . LEU A 1 158 ? -13.264 11.460 4.738 1.00 91.25 158 LEU A CA 1
ATOM 1326 C C . LEU A 1 158 ? -14.794 11.312 4.810 1.00 91.25 158 LEU A C 1
ATOM 1328 O O . LEU A 1 158 ? -15.303 10.763 5.785 1.00 91.25 158 LEU A O 1
ATOM 1332 N N . GLN A 1 159 ? -15.533 11.756 3.789 1.00 92.19 159 GLN A N 1
ATOM 1333 C CA . GLN A 1 159 ? -16.995 11.624 3.713 1.00 92.19 159 GLN A CA 1
ATOM 1334 C C . GLN A 1 159 ? -17.459 10.167 3.612 1.00 92.19 159 GLN A C 1
ATOM 1336 O O . GLN A 1 159 ? -18.528 9.829 4.117 1.00 92.19 159 GLN A O 1
ATOM 1341 N N . HIS A 1 160 ? -16.661 9.307 2.977 1.00 92.00 160 HIS A N 1
ATOM 1342 C CA . HIS A 1 160 ? -16.977 7.891 2.781 1.00 92.00 160 HIS A CA 1
ATOM 1343 C C . HIS A 1 160 ? -16.249 6.966 3.766 1.00 92.00 160 HIS A C 1
ATOM 1345 O O . HIS A 1 160 ? -16.327 5.742 3.635 1.00 92.00 160 HIS A O 1
ATOM 1351 N N . ALA A 1 161 ? -15.542 7.528 4.750 1.00 93.69 161 ALA A N 1
ATOM 1352 C CA . ALA A 1 161 ? -14.754 6.760 5.698 1.00 93.69 161 ALA A CA 1
ATOM 1353 C C . ALA A 1 161 ? -15.650 5.946 6.648 1.00 93.69 161 ALA A C 1
ATOM 1355 O O . ALA A 1 161 ? -16.275 6.481 7.563 1.00 93.69 161 ALA A O 1
ATOM 1356 N N . ALA A 1 162 ? -15.662 4.625 6.468 1.00 95.12 162 ALA A N 1
ATOM 1357 C CA . ALA A 1 162 ? -16.243 3.664 7.409 1.00 95.12 162 ALA A CA 1
ATOM 1358 C C . ALA A 1 162 ? -15.205 3.135 8.421 1.00 95.12 162 ALA A C 1
ATOM 1360 O O . ALA A 1 162 ? -15.563 2.557 9.446 1.00 95.12 162 ALA A O 1
ATOM 1361 N N . ARG A 1 163 ? -13.913 3.348 8.147 1.00 95.81 163 ARG A N 1
ATOM 1362 C CA . ARG A 1 163 ? -12.770 3.011 9.000 1.00 95.81 163 ARG A CA 1
ATOM 1363 C C . ARG A 1 163 ? -11.907 4.252 9.220 1.00 95.81 163 ARG A C 1
ATOM 1365 O O . ARG A 1 163 ? -11.802 5.109 8.348 1.00 95.81 163 ARG A O 1
ATOM 1372 N N . LYS A 1 164 ? -11.260 4.323 10.385 1.00 95.56 164 LYS A N 1
ATOM 1373 C CA . LYS A 1 164 ? -10.316 5.388 10.749 1.00 95.56 164 LYS A CA 1
ATOM 1374 C C . LYS A 1 164 ? -8.904 4.804 10.895 1.00 95.56 164 LYS A C 1
ATOM 1376 O O . LYS A 1 164 ? -8.549 4.415 12.008 1.00 95.56 164 LYS A O 1
ATOM 1381 N N . PRO A 1 165 ? -8.131 4.674 9.800 1.00 96.88 165 PRO A N 1
ATOM 1382 C CA . PRO A 1 165 ? -6.727 4.274 9.890 1.00 96.88 165 PRO A CA 1
ATOM 1383 C C . PRO A 1 165 ? -5.966 5.244 10.797 1.00 96.88 165 PRO A C 1
ATOM 1385 O O . PRO A 1 165 ? -6.142 6.457 10.687 1.00 96.88 165 PRO A O 1
ATOM 1388 N N . ARG A 1 166 ? -5.125 4.723 11.694 1.00 96.12 166 ARG A N 1
ATOM 1389 C CA . ARG A 1 166 ? -4.284 5.559 12.569 1.00 96.12 166 ARG A CA 1
ATOM 1390 C C . ARG A 1 166 ? -2.855 5.627 12.066 1.00 96.12 166 ARG A C 1
ATOM 1392 O O . ARG A 1 166 ? -2.202 6.658 12.219 1.00 96.12 166 ARG A O 1
ATOM 1399 N N . TYR A 1 167 ? -2.379 4.531 11.479 1.00 97.56 167 TYR A N 1
ATOM 1400 C CA . TYR A 1 167 ? -1.008 4.415 11.016 1.00 97.56 167 TYR A CA 1
ATOM 1401 C C . TYR A 1 167 ? -0.925 3.547 9.762 1.00 97.56 167 TYR A C 1
ATOM 1403 O O . TYR A 1 167 ? -1.206 2.349 9.794 1.00 97.56 167 TYR A O 1
ATOM 1411 N N . MET A 1 168 ? -0.506 4.162 8.662 1.00 97.81 168 MET A N 1
ATOM 1412 C CA . MET A 1 168 ? -0.295 3.510 7.381 1.00 97.81 168 MET A CA 1
ATOM 1413 C C . MET A 1 168 ? 1.190 3.243 7.106 1.00 97.81 168 MET A C 1
ATOM 1415 O O . MET A 1 168 ? 2.023 4.123 7.313 1.00 97.81 168 MET A O 1
ATOM 1419 N N . ALA A 1 169 ? 1.497 2.067 6.559 1.00 98.38 169 ALA A N 1
ATOM 1420 C CA . ALA A 1 169 ? 2.715 1.801 5.802 1.00 98.38 169 ALA A CA 1
ATOM 1421 C C . ALA A 1 169 ? 2.394 1.765 4.297 1.00 98.38 169 ALA A C 1
ATOM 1423 O O . ALA A 1 169 ? 1.634 0.906 3.845 1.00 98.38 169 ALA A O 1
ATOM 1424 N N . ASP A 1 170 ? 2.970 2.702 3.545 1.00 97.81 170 ASP A N 1
ATOM 1425 C CA . ASP A 1 170 ? 2.933 2.782 2.079 1.00 97.81 170 ASP A CA 1
ATOM 1426 C C . ASP A 1 170 ? 4.193 2.106 1.528 1.00 97.81 170 ASP A C 1
ATOM 1428 O O . ASP A 1 170 ? 5.293 2.661 1.611 1.00 97.81 170 ASP A O 1
ATOM 1432 N N . VAL A 1 171 ? 4.061 0.858 1.074 1.00 97.88 171 VAL A N 1
ATOM 1433 C CA . VAL A 1 171 ? 5.193 0.015 0.675 1.00 97.88 171 VAL A CA 1
ATOM 1434 C C . VAL A 1 171 ? 5.414 0.127 -0.830 1.00 97.88 171 VAL A C 1
ATOM 1436 O O . VAL A 1 171 ? 4.540 -0.224 -1.620 1.00 97.88 171 VAL A O 1
ATOM 1439 N N . GLY A 1 172 ? 6.610 0.566 -1.224 1.00 95.12 172 GLY A N 1
ATOM 1440 C CA . GLY A 1 172 ? 6.899 0.990 -2.594 1.00 95.12 172 GLY A CA 1
ATOM 1441 C C . GLY A 1 172 ? 6.265 2.345 -2.899 1.00 95.12 172 GLY A C 1
ATOM 1442 O O . GLY A 1 172 ? 5.630 2.509 -3.934 1.00 95.12 172 GLY A O 1
ATOM 1443 N N . CYS A 1 173 ? 6.392 3.299 -1.971 1.00 93.62 173 CYS A N 1
ATOM 1444 C CA . CYS A 1 173 ? 5.647 4.562 -2.013 1.00 93.62 173 CYS A CA 1
ATOM 1445 C C . CYS A 1 173 ? 5.947 5.444 -3.242 1.00 93.62 173 CYS A C 1
ATOM 1447 O O . CYS A 1 173 ? 5.180 6.368 -3.532 1.00 93.62 173 CYS A O 1
ATOM 1449 N N . GLY A 1 174 ? 7.046 5.195 -3.969 1.00 90.25 174 GLY A N 1
ATOM 1450 C CA . GLY A 1 174 ? 7.361 5.862 -5.230 1.00 90.25 174 GLY A CA 1
ATOM 1451 C C . GLY A 1 174 ? 7.372 7.386 -5.104 1.00 90.25 174 GLY A C 1
ATOM 1452 O O . GLY A 1 174 ? 8.271 7.965 -4.496 1.00 90.25 174 GLY A O 1
ATOM 1453 N N . LEU A 1 175 ? 6.369 8.049 -5.685 1.00 88.06 175 LEU A N 1
ATOM 1454 C CA . LEU A 1 175 ? 6.234 9.510 -5.647 1.00 88.06 175 LEU A CA 1
ATOM 1455 C C . LEU A 1 175 ? 5.602 10.048 -4.350 1.00 88.06 175 LEU A C 1
ATOM 1457 O O . LEU A 1 175 ? 5.618 11.256 -4.133 1.00 88.06 175 LEU A O 1
ATOM 1461 N N . GLY A 1 176 ? 5.020 9.202 -3.496 1.00 89.88 176 GLY A N 1
ATOM 1462 C CA . GLY A 1 176 ? 4.419 9.604 -2.217 1.00 89.88 176 GLY A CA 1
ATOM 1463 C C . GLY A 1 176 ? 3.061 10.300 -2.317 1.00 89.88 176 GLY A C 1
ATOM 1464 O O . GLY A 1 176 ? 2.642 10.952 -1.363 1.00 89.88 176 GLY A O 1
ATOM 1465 N N . ALA A 1 177 ? 2.361 10.189 -3.449 1.00 90.75 177 ALA A N 1
ATOM 1466 C CA . ALA A 1 177 ? 1.043 10.805 -3.629 1.00 90.75 177 ALA A CA 1
ATOM 1467 C C . ALA A 1 177 ? -0.003 10.214 -2.665 1.00 90.75 177 ALA A C 1
ATOM 1469 O O . ALA A 1 177 ? -0.783 10.954 -2.062 1.00 90.75 177 ALA A O 1
ATOM 1470 N N . LEU A 1 178 ? 0.018 8.891 -2.470 1.00 93.31 178 LEU A N 1
ATOM 1471 C CA . LEU A 1 178 ? -0.858 8.220 -1.514 1.00 93.31 178 LEU A CA 1
ATOM 1472 C C . LEU A 1 178 ? -0.497 8.586 -0.069 1.00 93.31 178 LEU A C 1
ATOM 1474 O O . LEU A 1 178 ? -1.374 8.966 0.706 1.00 93.31 178 LEU A O 1
ATOM 1478 N N . ALA A 1 179 ? 0.794 8.550 0.272 1.00 93.06 179 ALA A N 1
ATOM 1479 C CA . ALA A 1 179 ? 1.298 9.030 1.555 1.00 93.06 179 ALA A CA 1
ATOM 1480 C C . ALA A 1 179 ? 0.823 10.459 1.880 1.00 93.06 179 ALA A C 1
ATOM 1482 O O . ALA A 1 179 ? 0.355 10.710 2.992 1.00 93.06 179 ALA A O 1
ATOM 1483 N N . ALA A 1 180 ? 0.864 11.377 0.907 1.00 91.56 180 ALA A N 1
ATOM 1484 C CA . ALA A 1 180 ? 0.362 12.740 1.070 1.00 91.56 180 ALA A CA 1
ATOM 1485 C C . ALA A 1 180 ? -1.144 12.773 1.382 1.00 91.56 180 ALA A C 1
ATOM 1487 O O . ALA A 1 180 ? -1.562 13.501 2.283 1.00 91.56 180 ALA A O 1
ATOM 1488 N N . LEU A 1 181 ? -1.957 11.968 0.687 1.00 91.75 181 LEU A N 1
ATOM 1489 C CA . LEU A 1 181 ? -3.406 11.887 0.910 1.00 91.75 181 LEU A CA 1
ATOM 1490 C C . LEU A 1 181 ? -3.749 11.400 2.322 1.00 91.75 181 LEU A C 1
ATOM 1492 O O . LEU A 1 181 ? -4.574 12.007 3.006 1.00 91.75 181 LEU A O 1
ATOM 1496 N N . TYR A 1 182 ? -3.091 10.337 2.787 1.00 94.19 182 TYR A N 1
ATOM 1497 C CA . TYR A 1 182 ? -3.288 9.814 4.142 1.00 94.19 182 TYR A CA 1
ATOM 1498 C C . TYR A 1 182 ? -2.842 10.804 5.214 1.00 94.19 182 TYR A C 1
ATOM 1500 O O . TYR A 1 182 ? -3.550 11.002 6.204 1.00 94.19 182 TYR A O 1
ATOM 1508 N N . LEU A 1 183 ? -1.712 11.473 4.991 1.00 92.50 183 LEU A N 1
ATOM 1509 C CA . LEU A 1 183 ? -1.226 12.519 5.880 1.00 92.50 183 LEU A CA 1
ATOM 1510 C C . LEU A 1 183 ? -2.222 13.684 5.970 1.00 92.50 183 LEU A C 1
ATOM 1512 O O . LEU A 1 183 ? -2.516 14.155 7.067 1.00 92.50 183 LEU A O 1
ATOM 1516 N N . ALA A 1 184 ? -2.804 14.102 4.841 1.00 90.50 184 ALA A N 1
ATOM 1517 C CA . ALA A 1 184 ? -3.839 15.134 4.800 1.00 90.50 184 ALA A CA 1
ATOM 1518 C C . ALA A 1 184 ? -5.150 14.713 5.488 1.00 90.50 184 ALA A C 1
ATOM 1520 O O . ALA A 1 184 ? -5.882 15.561 5.994 1.00 90.50 184 ALA A O 1
ATOM 1521 N N . CYS A 1 185 ? -5.410 13.408 5.587 1.00 90.94 185 CYS A N 1
ATOM 1522 C CA . CYS A 1 185 ? -6.502 12.847 6.381 1.00 90.94 185 CYS A CA 1
ATOM 1523 C C . CYS A 1 185 ? -6.154 12.676 7.878 1.00 90.94 185 CYS A C 1
ATOM 1525 O O . CYS A 1 185 ? -6.956 12.118 8.626 1.00 90.94 185 CYS A O 1
ATOM 1527 N N . GLY A 1 186 ? -4.977 13.129 8.329 1.00 91.56 186 GLY A N 1
ATOM 1528 C CA . GLY A 1 186 ? -4.543 13.054 9.729 1.00 91.56 186 GLY A CA 1
ATOM 1529 C C . GLY A 1 186 ? -3.976 11.697 10.158 1.00 91.56 186 GLY A C 1
ATOM 1530 O O . GLY A 1 186 ? -3.910 11.415 11.354 1.00 91.56 186 GLY A O 1
ATOM 1531 N N . VAL A 1 187 ? -3.577 10.850 9.208 1.00 94.25 187 VAL A N 1
ATOM 1532 C CA . VAL A 1 187 ? -3.021 9.517 9.478 1.00 94.25 187 VAL A CA 1
ATOM 1533 C C . VAL A 1 187 ? -1.498 9.604 9.590 1.00 94.25 187 VAL A C 1
ATOM 1535 O O . VAL A 1 187 ? -0.855 10.297 8.802 1.00 94.25 187 VAL A O 1
ATOM 1538 N N . LYS A 1 188 ? -0.898 8.882 10.547 1.00 95.44 188 LYS A N 1
ATOM 1539 C CA . LYS A 1 188 ? 0.562 8.697 10.591 1.00 95.44 188 LYS A CA 1
ATOM 1540 C C . LYS A 1 188 ? 0.992 7.840 9.398 1.00 95.44 188 LYS A C 1
ATOM 1542 O O . LYS A 1 188 ? 0.328 6.851 9.096 1.00 95.44 188 LYS A O 1
ATOM 1547 N N . VAL A 1 189 ? 2.094 8.174 8.737 1.00 96.44 189 VAL A N 1
ATOM 1548 C CA . VAL A 1 189 ? 2.546 7.480 7.526 1.00 96.44 189 VAL A CA 1
ATOM 1549 C C . VAL A 1 189 ? 4.012 7.082 7.616 1.00 96.44 189 VAL A C 1
ATOM 1551 O O . VAL A 1 189 ? 4.880 7.913 7.868 1.00 96.44 189 VAL A O 1
ATOM 1554 N N . ASP A 1 190 ? 4.290 5.817 7.329 1.00 97.38 190 ASP A N 1
ATOM 1555 C CA . ASP A 1 190 ? 5.608 5.354 6.918 1.00 97.38 190 ASP A CA 1
ATOM 1556 C C . ASP A 1 190 ? 5.606 5.137 5.408 1.00 97.38 190 ASP A C 1
ATOM 1558 O O . ASP A 1 190 ? 4.921 4.254 4.899 1.00 97.38 190 ASP A O 1
ATOM 1562 N N . ALA A 1 191 ? 6.378 5.950 4.699 1.00 96.62 191 ALA A N 1
ATOM 1563 C CA . ALA A 1 191 ? 6.625 5.818 3.273 1.00 96.62 191 ALA A CA 1
ATOM 1564 C C . ALA A 1 191 ? 7.897 4.977 3.087 1.00 96.62 191 ALA A C 1
ATOM 1566 O O . ALA A 1 191 ? 9.000 5.440 3.391 1.00 96.62 191 ALA A O 1
ATOM 1567 N N . VAL A 1 192 ? 7.736 3.718 2.679 1.00 96.88 192 VAL A N 1
ATOM 1568 C CA . VAL A 1 192 ? 8.808 2.713 2.638 1.00 96.88 192 VAL A CA 1
ATOM 1569 C C . VAL A 1 192 ? 9.205 2.457 1.193 1.00 96.88 192 VAL A C 1
ATOM 1571 O O . VAL A 1 192 ? 8.406 1.952 0.409 1.00 96.88 192 VAL A O 1
ATOM 1574 N N . ASP A 1 193 ? 10.448 2.771 0.840 1.00 94.62 193 ASP A N 1
ATOM 1575 C CA . ASP A 1 193 ? 10.985 2.526 -0.500 1.00 94.62 193 ASP A CA 1
ATOM 1576 C C . ASP A 1 193 ? 12.512 2.364 -0.436 1.00 94.62 193 ASP A C 1
ATOM 1578 O O . ASP A 1 193 ? 13.174 3.146 0.247 1.00 94.62 193 ASP A O 1
ATOM 1582 N N . PRO A 1 194 ? 13.125 1.375 -1.108 1.00 89.06 194 PRO A N 1
ATOM 1583 C CA . PRO A 1 194 ? 14.578 1.232 -1.098 1.00 89.06 194 PRO A CA 1
ATOM 1584 C C . PRO A 1 194 ? 15.303 2.317 -1.916 1.00 89.06 194 PRO A C 1
ATOM 1586 O O . PRO A 1 194 ? 16.506 2.508 -1.728 1.00 89.06 194 PRO A O 1
ATOM 1589 N N . SER A 1 195 ? 14.626 3.032 -2.820 1.00 85.31 195 SER A N 1
ATOM 1590 C CA . SER A 1 195 ? 15.250 4.050 -3.665 1.00 85.31 195 SER A CA 1
ATOM 1591 C C . SER A 1 195 ? 15.451 5.380 -2.927 1.00 85.31 195 SER A C 1
ATOM 1593 O O . SER A 1 195 ? 14.494 5.969 -2.419 1.00 85.31 195 SER A O 1
ATOM 1595 N N . PRO A 1 196 ? 16.676 5.942 -2.916 1.00 81.81 196 PRO A N 1
ATOM 1596 C CA . PRO A 1 196 ? 16.902 7.295 -2.406 1.00 81.81 196 PRO A CA 1
ATOM 1597 C C . PRO A 1 196 ? 16.192 8.368 -3.238 1.00 81.81 196 PRO A C 1
ATOM 1599 O O . PRO A 1 196 ? 15.826 9.415 -2.712 1.00 81.81 196 PRO A O 1
ATOM 1602 N N . ALA A 1 197 ? 15.969 8.114 -4.532 1.00 80.94 197 ALA A N 1
ATOM 1603 C CA . ALA A 1 197 ? 15.278 9.057 -5.404 1.00 80.94 197 ALA A CA 1
ATOM 1604 C C . ALA A 1 197 ? 13.797 9.206 -5.029 1.00 80.94 197 ALA A C 1
ATOM 1606 O O . ALA A 1 197 ? 13.261 10.312 -5.117 1.00 80.94 197 ALA A O 1
ATOM 1607 N N . SER A 1 198 ? 13.165 8.140 -4.525 1.00 83.44 198 SER A N 1
ATOM 1608 C CA . SER A 1 198 ? 11.806 8.212 -3.979 1.00 83.44 198 SER A CA 1
ATOM 1609 C C . SER A 1 198 ? 11.720 9.243 -2.845 1.00 83.44 198 SER A C 1
ATOM 1611 O O . SER A 1 198 ? 10.812 10.067 -2.857 1.00 83.44 198 SER A O 1
ATOM 1613 N N . GLN A 1 199 ? 12.719 9.336 -1.956 1.00 86.12 199 GLN A N 1
ATOM 1614 C CA . GLN A 1 199 ? 12.731 10.322 -0.861 1.00 86.12 199 GLN A CA 1
ATOM 1615 C C . GLN A 1 199 ? 12.554 11.762 -1.351 1.00 86.12 199 GLN A C 1
ATOM 1617 O O . GLN A 1 199 ? 11.758 12.536 -0.806 1.00 86.12 199 GLN A O 1
ATOM 1622 N N . ALA A 1 200 ? 13.326 12.126 -2.376 1.00 82.56 200 ALA A N 1
ATOM 1623 C CA . ALA A 1 200 ? 13.286 13.454 -2.968 1.00 82.56 200 ALA A CA 1
ATOM 1624 C C . ALA A 1 200 ? 11.914 13.728 -3.601 1.00 82.56 200 ALA A C 1
ATOM 1626 O O . ALA A 1 200 ? 11.354 14.811 -3.417 1.00 82.56 200 ALA A O 1
ATOM 1627 N N . GLN A 1 201 ? 11.338 12.730 -4.280 1.00 84.50 201 GLN A N 1
ATOM 1628 C CA . GLN A 1 201 ? 10.011 12.848 -4.884 1.00 84.50 201 GLN A CA 1
ATOM 1629 C C . GLN A 1 201 ? 8.901 12.948 -3.837 1.00 84.50 201 GLN A C 1
ATOM 1631 O O . GLN A 1 201 ? 8.072 13.843 -3.953 1.00 84.50 201 GLN A O 1
ATOM 1636 N N . VAL A 1 202 ? 8.915 12.132 -2.777 1.00 86.44 202 VAL A N 1
ATOM 1637 C CA . VAL A 1 202 ? 7.951 12.242 -1.668 1.00 86.44 202 VAL A CA 1
ATOM 1638 C C . VAL A 1 202 ? 7.993 13.646 -1.072 1.00 86.44 202 VAL A C 1
ATOM 1640 O O . VAL A 1 202 ? 6.952 14.270 -0.891 1.00 86.44 202 VAL A O 1
ATOM 1643 N N . THR A 1 203 ? 9.191 14.186 -0.834 1.00 85.31 203 THR A N 1
ATOM 1644 C CA . THR A 1 203 ? 9.359 15.543 -0.288 1.00 85.31 203 THR A CA 1
ATOM 1645 C C . THR A 1 203 ? 8.721 16.588 -1.207 1.00 85.31 203 THR A C 1
ATOM 1647 O O . THR A 1 203 ? 7.922 17.409 -0.757 1.00 85.31 203 THR A O 1
ATOM 1650 N N . LYS A 1 204 ? 8.992 16.511 -2.514 1.00 84.50 204 LYS A N 1
ATOM 1651 C CA . LYS A 1 204 ? 8.415 17.409 -3.525 1.00 84.50 204 LYS A CA 1
ATOM 1652 C C . LYS A 1 204 ? 6.894 17.267 -3.647 1.00 84.50 204 LYS A C 1
ATOM 1654 O O . LYS A 1 204 ? 6.192 18.270 -3.799 1.00 84.50 204 LYS A O 1
ATOM 1659 N N . THR A 1 205 ? 6.377 16.044 -3.590 1.00 86.12 205 THR A N 1
ATOM 1660 C CA . THR A 1 205 ? 4.940 15.755 -3.635 1.00 86.12 205 THR A CA 1
ATOM 1661 C C . THR A 1 205 ? 4.240 16.338 -2.424 1.00 86.12 205 THR A C 1
ATOM 1663 O O . THR A 1 205 ? 3.248 17.041 -2.594 1.00 86.12 205 THR A O 1
ATOM 1666 N N . LEU A 1 206 ? 4.791 16.141 -1.222 1.00 85.19 206 LEU A N 1
ATOM 1667 C CA . LEU A 1 206 ? 4.289 16.772 -0.007 1.00 85.19 206 LEU A CA 1
ATOM 1668 C C . LEU A 1 206 ? 4.291 18.286 -0.184 1.00 85.19 206 LEU A C 1
ATOM 1670 O O . LEU A 1 206 ? 3.235 18.901 -0.132 1.00 85.19 206 LEU A O 1
ATOM 1674 N N . GLU A 1 207 ? 5.415 18.909 -0.524 1.00 82.94 207 GLU A N 1
ATOM 1675 C CA . GLU A 1 207 ? 5.440 20.353 -0.771 1.00 82.94 207 GLU A CA 1
ATOM 1676 C C . GLU A 1 207 ? 4.385 20.817 -1.785 1.00 82.94 207 GLU A C 1
ATOM 1678 O O . GLU A 1 207 ? 3.848 21.908 -1.646 1.00 82.94 207 GLU A O 1
ATOM 1683 N N . THR A 1 208 ? 4.067 20.018 -2.799 1.00 82.50 208 THR A N 1
ATOM 1684 C CA . THR A 1 208 ? 3.118 20.405 -3.851 1.00 82.50 208 THR A CA 1
ATOM 1685 C C . THR A 1 208 ? 1.666 20.240 -3.416 1.00 82.50 208 THR A C 1
ATOM 1687 O O . THR A 1 208 ? 0.882 21.178 -3.527 1.00 82.50 208 THR A O 1
ATOM 1690 N N . PHE A 1 209 ? 1.306 19.062 -2.911 1.00 79.69 209 PHE A N 1
ATOM 1691 C CA . PHE A 1 209 ? -0.086 18.657 -2.674 1.00 79.69 209 PHE A CA 1
ATOM 1692 C C . PHE A 1 209 ? -0.684 19.376 -1.473 1.00 79.69 209 PHE A C 1
ATOM 1694 O O . PHE A 1 209 ? -1.889 19.427 -1.284 1.00 79.69 209 PHE A O 1
ATOM 1701 N N . THR A 1 210 ? 0.185 19.901 -0.626 1.00 72.38 210 THR A N 1
ATOM 1702 C CA . THR A 1 210 ? -0.141 20.018 0.779 1.00 72.38 210 THR A CA 1
ATOM 1703 C C . THR A 1 210 ? 0.121 21.467 1.248 1.00 72.38 210 THR A C 1
ATOM 1705 O O . THR A 1 210 ? -0.556 21.976 2.145 1.00 72.38 210 THR A O 1
ATOM 1708 N N . LYS A 1 211 ? 0.917 22.249 0.489 1.00 70.62 211 LYS A N 1
ATOM 1709 C CA . LYS A 1 211 ? 1.116 23.714 0.633 1.00 70.62 211 LYS A CA 1
ATOM 1710 C C . LYS A 1 211 ? -0.155 24.544 0.870 1.00 70.62 211 LYS A C 1
ATOM 1712 O O . LYS A 1 211 ? -0.053 25.607 1.473 1.00 70.62 211 LYS A O 1
ATOM 1717 N N . LYS A 1 212 ? -1.321 24.109 0.378 1.00 60.47 212 LYS A N 1
ATOM 1718 C CA . LYS A 1 212 ? -2.603 24.821 0.532 1.00 60.47 212 LYS A CA 1
ATOM 1719 C C . LYS A 1 212 ? -3.545 24.210 1.572 1.00 60.47 212 LYS A C 1
ATOM 1721 O O . LYS A 1 212 ? -4.388 24.928 2.101 1.00 60.47 212 LYS A O 1
ATOM 1726 N N . THR A 1 213 ? -3.418 22.918 1.859 1.00 59.34 213 THR A N 1
ATOM 1727 C CA . THR A 1 213 ? -4.466 22.146 2.542 1.00 59.34 213 THR A CA 1
ATOM 1728 C C . THR A 1 213 ? -4.160 21.860 4.009 1.00 59.34 213 THR A C 1
ATOM 1730 O O . THR A 1 213 ? -5.087 21.730 4.805 1.00 59.34 213 THR A O 1
ATOM 1733 N N . VAL A 1 214 ? -2.882 21.768 4.399 1.00 57.19 214 VAL A N 1
ATOM 1734 C CA . VAL A 1 214 ? -2.502 21.373 5.767 1.00 57.19 214 VAL A CA 1
ATOM 1735 C C . VAL A 1 214 ? -1.417 22.320 6.308 1.00 57.19 214 VAL A C 1
ATOM 1737 O O . VAL A 1 214 ? -0.260 22.235 5.901 1.00 57.19 214 VAL A O 1
ATOM 1740 N N . PRO A 1 215 ? -1.758 23.247 7.225 1.00 50.25 215 PRO A N 1
ATOM 1741 C CA . PRO A 1 215 ? -0.832 24.278 7.709 1.00 50.25 215 PRO A CA 1
ATOM 1742 C C . PRO A 1 215 ? 0.367 23.770 8.530 1.00 50.25 215 PRO A C 1
ATOM 1744 O O . PRO A 1 215 ? 1.305 24.532 8.758 1.00 50.25 215 PRO A O 1
ATOM 1747 N N . SER A 1 216 ? 0.381 22.511 8.983 1.00 54.78 216 SER A N 1
ATOM 1748 C CA . SER A 1 216 ? 1.531 21.938 9.695 1.00 54.78 216 SER A CA 1
ATOM 1749 C C . SER A 1 216 ? 1.601 20.405 9.584 1.00 54.78 216 SER A C 1
ATOM 1751 O O . SER A 1 216 ? 0.793 19.679 10.150 1.00 54.78 216 SER A O 1
ATOM 1753 N N . TYR A 1 217 ? 2.631 19.887 8.902 1.00 56.94 217 TYR A N 1
ATOM 1754 C CA . TYR A 1 217 ? 2.930 18.443 8.755 1.00 56.94 217 TYR A CA 1
ATOM 1755 C C . TYR A 1 217 ? 3.453 17.753 10.014 1.00 56.94 217 TYR A C 1
ATOM 1757 O O . TYR A 1 217 ? 3.991 16.652 9.916 1.00 56.94 217 TYR A O 1
ATOM 1765 N N . GLY A 1 218 ? 3.364 18.418 11.169 1.00 52.25 218 GLY A N 1
ATOM 1766 C CA . GLY A 1 218 ? 4.122 18.118 12.382 1.00 52.25 218 GLY A CA 1
ATOM 1767 C C . GLY A 1 218 ? 4.322 16.621 12.638 1.00 52.25 218 GLY A C 1
ATOM 1768 O O . GLY A 1 218 ? 3.428 15.956 13.143 1.00 52.25 218 GLY A O 1
ATOM 1769 N N . GLY A 1 219 ? 5.501 16.104 12.274 1.00 62.84 219 GLY A N 1
ATOM 1770 C CA . GLY A 1 219 ? 6.038 14.799 12.681 1.00 62.84 219 GLY A CA 1
ATOM 1771 C C . GLY A 1 219 ? 5.349 13.524 12.174 1.00 62.84 219 GLY A C 1
ATOM 1772 O O . GLY A 1 219 ? 5.830 12.441 12.499 1.00 62.84 219 GLY A O 1
ATOM 1773 N N . ASN A 1 220 ? 4.268 13.603 11.394 1.00 82.44 220 ASN A N 1
ATOM 1774 C CA . ASN A 1 220 ? 3.417 12.434 11.125 1.00 82.44 220 ASN A CA 1
ATOM 1775 C C . ASN A 1 220 ? 3.786 11.617 9.879 1.00 82.44 220 ASN A C 1
ATOM 1777 O O . ASN A 1 220 ? 3.111 10.631 9.601 1.00 82.44 220 ASN A O 1
ATOM 1781 N N . ILE A 1 221 ? 4.852 11.968 9.154 1.00 90.75 221 ILE A N 1
ATOM 1782 C CA . ILE A 1 221 ? 5.378 11.152 8.053 1.00 90.75 221 ILE A CA 1
ATOM 1783 C C . ILE A 1 221 ? 6.854 10.818 8.259 1.00 90.75 221 ILE A C 1
ATOM 1785 O O . ILE A 1 221 ? 7.664 11.688 8.583 1.00 90.75 221 ILE A O 1
ATOM 1789 N N . ARG A 1 222 ? 7.211 9.549 8.047 1.00 93.69 222 ARG A N 1
ATOM 1790 C CA . ARG A 1 222 ? 8.596 9.077 7.986 1.00 93.69 222 ARG A CA 1
ATOM 1791 C C . ARG A 1 222 ? 8.859 8.500 6.607 1.00 93.69 222 ARG A C 1
ATOM 1793 O O . ARG A 1 222 ? 8.165 7.582 6.186 1.00 93.69 222 ARG A O 1
ATOM 1800 N N . PHE A 1 223 ? 9.882 9.006 5.929 1.00 92.25 223 PHE A N 1
ATOM 1801 C CA . PHE A 1 223 ? 10.421 8.333 4.756 1.00 92.25 223 PHE A CA 1
ATOM 1802 C C . PHE A 1 223 ? 11.517 7.360 5.190 1.00 92.25 223 PHE A C 1
ATOM 1804 O O . PHE A 1 223 ? 12.434 7.737 5.923 1.00 92.25 223 PHE A O 1
ATOM 1811 N N . LEU A 1 224 ? 11.425 6.114 4.737 1.00 93.38 224 LEU A N 1
ATOM 1812 C CA . LEU A 1 224 ? 12.296 5.026 5.151 1.00 93.38 224 LEU A CA 1
ATOM 1813 C C . LEU A 1 224 ? 12.960 4.414 3.916 1.00 93.38 224 LEU A C 1
ATOM 1815 O O . LEU A 1 224 ? 12.343 3.629 3.200 1.00 93.38 224 LEU A O 1
ATOM 1819 N N . ASN A 1 225 ? 14.238 4.761 3.702 1.00 92.75 225 ASN A N 1
ATOM 1820 C CA . ASN A 1 225 ? 15.059 4.201 2.627 1.00 92.75 225 ASN A CA 1
ATOM 1821 C C . ASN A 1 225 ? 15.450 2.744 2.935 1.00 92.75 225 ASN A C 1
ATOM 1823 O O . ASN A 1 225 ? 16.527 2.463 3.472 1.00 92.75 225 ASN A O 1
ATOM 1827 N N . MET A 1 226 ? 14.530 1.811 2.710 1.00 93.19 226 MET A N 1
ATOM 1828 C CA . MET A 1 226 ? 14.723 0.403 3.045 1.00 93.19 226 MET A CA 1
ATOM 1829 C C . MET A 1 226 ? 13.751 -0.516 2.307 1.00 93.19 226 MET A C 1
ATOM 1831 O O . MET A 1 226 ? 12.698 -0.100 1.839 1.00 93.19 226 MET A O 1
ATOM 1835 N N . THR A 1 227 ? 14.108 -1.798 2.229 1.00 91.88 227 THR A N 1
ATOM 1836 C CA . THR A 1 227 ? 13.219 -2.849 1.721 1.00 91.88 227 THR A CA 1
ATOM 1837 C C . THR A 1 227 ? 12.126 -3.194 2.733 1.00 91.88 227 THR A C 1
ATOM 1839 O O . THR A 1 227 ? 12.285 -2.941 3.933 1.00 91.88 227 THR A O 1
ATOM 1842 N N . LEU A 1 228 ? 11.059 -3.861 2.271 1.00 93.56 228 LEU A N 1
ATOM 1843 C CA . LEU A 1 228 ? 10.012 -4.387 3.149 1.00 93.56 228 LEU A CA 1
ATOM 1844 C C . LEU A 1 228 ? 10.608 -5.288 4.240 1.00 93.56 228 LEU A C 1
ATOM 1846 O O . LEU A 1 228 ? 10.310 -5.091 5.413 1.00 93.56 228 LEU A O 1
ATOM 1850 N N . PHE A 1 229 ? 11.502 -6.219 3.898 1.00 91.44 229 PHE A N 1
ATOM 1851 C CA . PHE A 1 229 ? 12.154 -7.085 4.885 1.00 91.44 229 PHE A CA 1
ATOM 1852 C C . PHE A 1 229 ? 12.844 -6.315 6.019 1.00 91.44 229 PHE A C 1
ATOM 1854 O O . PHE A 1 229 ? 12.649 -6.635 7.195 1.00 91.44 229 PHE A O 1
ATOM 1861 N N . LYS A 1 230 ? 13.643 -5.293 5.684 1.00 91.44 230 LYS A N 1
ATOM 1862 C CA . LYS A 1 230 ? 14.329 -4.480 6.695 1.00 91.44 230 LYS A CA 1
ATOM 1863 C C . LYS A 1 230 ? 13.318 -3.699 7.532 1.00 91.44 230 LYS A C 1
ATOM 1865 O O . LYS A 1 230 ? 13.421 -3.721 8.755 1.00 91.44 230 LYS A O 1
ATOM 1870 N N . TYR A 1 231 ? 12.307 -3.110 6.901 1.00 96.06 231 TYR A N 1
ATOM 1871 C CA . TYR A 1 231 ? 11.245 -2.403 7.607 1.00 96.06 231 TYR A CA 1
ATOM 1872 C C . TYR A 1 231 ? 10.505 -3.303 8.608 1.00 96.06 231 TYR A C 1
ATOM 1874 O O . TYR A 1 231 ? 10.403 -2.962 9.786 1.00 96.06 231 TYR A O 1
ATOM 1882 N N . LEU A 1 232 ? 10.086 -4.503 8.188 1.00 94.06 232 LEU A N 1
ATOM 1883 C CA . LEU A 1 232 ? 9.458 -5.492 9.070 1.00 94.06 232 LEU A CA 1
ATOM 1884 C C . LEU A 1 232 ? 10.348 -5.830 10.266 1.00 94.06 232 LEU A C 1
ATOM 1886 O O . LEU A 1 232 ? 9.847 -5.959 11.381 1.00 94.06 232 LEU A O 1
ATOM 1890 N N . SER A 1 233 ? 11.664 -5.940 10.059 1.00 93.31 233 SER A N 1
ATOM 1891 C CA . SER A 1 233 ? 12.595 -6.244 11.145 1.00 93.31 233 SER A CA 1
ATOM 1892 C C . SER A 1 233 ? 12.602 -5.177 12.247 1.00 93.31 233 SER A C 1
ATOM 1894 O O . SER A 1 233 ? 12.749 -5.533 13.419 1.00 93.31 233 SER A O 1
ATOM 1896 N N . GLU A 1 234 ? 12.373 -3.910 11.882 1.00 94.31 234 GLU A N 1
ATOM 1897 C CA . GLU A 1 234 ? 12.326 -2.763 12.792 1.00 94.31 234 GLU A CA 1
ATOM 1898 C C . GLU A 1 234 ? 10.963 -2.637 13.485 1.00 94.31 234 GLU A C 1
ATOM 1900 O O . GLU A 1 234 ? 10.900 -2.391 14.690 1.00 94.31 234 GLU A O 1
ATOM 1905 N N . VAL A 1 235 ? 9.860 -2.839 12.754 1.00 95.38 235 VAL A N 1
ATOM 1906 C CA . VAL A 1 235 ? 8.516 -2.570 13.293 1.00 95.38 235 VAL A CA 1
ATOM 1907 C C . VAL A 1 235 ? 7.834 -3.776 13.927 1.00 95.38 235 VAL A C 1
ATOM 1909 O O . VAL A 1 235 ? 6.914 -3.586 14.716 1.00 95.38 235 VAL A O 1
ATOM 1912 N N . GLN A 1 236 ? 8.274 -5.013 13.667 1.00 94.44 236 GLN A N 1
ATOM 1913 C CA . GLN A 1 236 ? 7.581 -6.234 14.120 1.00 94.44 236 GLN A CA 1
ATOM 1914 C C . GLN A 1 236 ? 7.325 -6.326 15.629 1.00 94.44 236 GLN A C 1
ATOM 1916 O O . GLN A 1 236 ? 6.404 -7.032 16.023 1.00 94.44 236 GLN A O 1
ATOM 1921 N N . ASN A 1 237 ? 8.104 -5.627 16.461 1.00 92.31 237 ASN A N 1
ATOM 1922 C CA . ASN A 1 237 ? 7.940 -5.571 17.919 1.00 92.31 237 ASN A CA 1
ATOM 1923 C C . ASN A 1 237 ? 7.571 -4.165 18.422 1.00 92.31 237 ASN A C 1
ATOM 1925 O O . ASN A 1 237 ? 7.500 -3.943 19.628 1.00 92.31 237 ASN A O 1
ATOM 1929 N N . SER A 1 238 ? 7.347 -3.217 17.512 1.00 93.56 238 SER A N 1
ATOM 1930 C CA . SER A 1 238 ? 6.973 -1.848 17.849 1.00 93.56 238 SER A CA 1
ATOM 1931 C C . SER A 1 238 ? 5.561 -1.812 18.451 1.00 93.56 238 SER A C 1
ATOM 1933 O O . SER A 1 238 ? 4.668 -2.502 17.940 1.00 93.56 238 SER A O 1
ATOM 1935 N N . PRO A 1 239 ? 5.321 -1.013 19.510 1.00 91.44 239 PRO A N 1
ATOM 1936 C CA . PRO A 1 239 ? 3.962 -0.677 19.937 1.00 91.44 239 PRO A CA 1
ATOM 1937 C C . PRO A 1 239 ? 3.237 0.165 18.874 1.00 91.44 239 PRO A C 1
ATOM 1939 O O . PRO A 1 239 ? 2.025 0.046 18.709 1.00 91.44 239 PRO A O 1
ATOM 1942 N N . ASP A 1 240 ? 3.997 0.938 18.097 1.00 91.62 240 ASP A N 1
ATOM 1943 C CA . ASP A 1 240 ? 3.532 1.695 16.941 1.00 91.62 240 ASP A CA 1
ATOM 1944 C C . ASP A 1 240 ? 3.622 0.814 15.687 1.00 91.62 240 ASP A C 1
ATOM 1946 O O . ASP A 1 240 ? 4.435 1.062 14.798 1.00 91.62 240 ASP A O 1
ATOM 1950 N N . PHE A 1 241 ? 2.855 -0.272 15.637 1.00 96.50 241 PHE A N 1
ATOM 1951 C CA . PHE A 1 241 ? 2.754 -1.103 14.437 1.00 96.50 241 PHE A CA 1
ATOM 1952 C C . PHE A 1 241 ? 1.683 -0.522 13.492 1.00 96.50 241 PHE A C 1
ATOM 1954 O O . PHE A 1 241 ? 0.590 -0.211 13.977 1.00 96.50 241 PHE A O 1
ATOM 1961 N N . PRO A 1 242 ? 1.949 -0.364 12.178 1.00 97.94 242 PRO A N 1
ATOM 1962 C CA . PRO A 1 242 ? 0.944 0.120 11.234 1.00 97.94 242 PRO A CA 1
ATOM 1963 C C . PRO A 1 242 ? -0.309 -0.758 11.232 1.00 97.94 242 PRO A C 1
ATOM 1965 O O . PRO A 1 242 ? -0.223 -1.983 11.126 1.00 97.94 242 PRO A O 1
ATOM 1968 N N . ASP A 1 243 ? -1.479 -0.127 11.323 1.00 98.25 243 ASP A N 1
ATOM 1969 C CA . ASP A 1 243 ? -2.772 -0.809 11.225 1.00 98.25 243 ASP A CA 1
ATOM 1970 C C . ASP A 1 243 ? -3.255 -0.922 9.772 1.00 98.25 243 ASP A C 1
ATOM 1972 O O . ASP A 1 243 ? -4.247 -1.588 9.487 1.00 98.25 243 ASP A O 1
ATOM 1976 N N . THR A 1 244 ? -2.566 -0.275 8.834 1.00 98.69 244 THR A N 1
ATOM 1977 C CA . THR A 1 244 ? -2.930 -0.247 7.417 1.00 98.69 244 THR A CA 1
ATOM 1978 C C . THR A 1 244 ? -1.678 -0.427 6.569 1.00 98.69 244 THR A C 1
ATOM 1980 O O . THR A 1 244 ? -0.748 0.364 6.667 1.00 98.69 244 THR A O 1
ATOM 1983 N N . TRP A 1 245 ? -1.647 -1.460 5.735 1.00 98.69 245 TRP A N 1
ATOM 1984 C CA . TRP A 1 245 ? -0.519 -1.809 4.874 1.00 98.69 245 TRP A CA 1
ATOM 1985 C C . TRP A 1 245 ? -0.967 -1.742 3.430 1.00 98.69 245 TRP A C 1
ATOM 1987 O O . TRP A 1 245 ? -1.916 -2.437 3.063 1.00 98.69 245 TRP A O 1
ATOM 1997 N N . ILE A 1 246 ? -0.313 -0.911 2.626 1.00 98.56 246 ILE A N 1
ATOM 1998 C CA . ILE A 1 246 ? -0.735 -0.660 1.252 1.00 98.56 246 ILE A CA 1
ATOM 1999 C C . ILE A 1 246 ? 0.413 -0.919 0.286 1.00 98.56 246 ILE A C 1
ATOM 2001 O O . ILE A 1 246 ? 1.545 -0.504 0.520 1.00 98.56 246 ILE A O 1
ATOM 2005 N N . PHE A 1 247 ? 0.079 -1.608 -0.800 1.00 98.06 247 PHE A N 1
ATOM 2006 C CA . PHE A 1 247 ? 0.913 -1.830 -1.968 1.00 98.06 247 PHE A CA 1
ATOM 2007 C C . PHE A 1 247 ? 0.154 -1.294 -3.181 1.00 98.06 247 PHE A C 1
ATOM 2009 O O . PHE A 1 247 ? -0.889 -1.853 -3.533 1.00 98.06 247 PHE A O 1
ATOM 2016 N N . VAL A 1 248 ? 0.640 -0.223 -3.806 1.00 96.25 248 VAL A N 1
ATOM 2017 C CA . VAL A 1 248 ? 0.063 0.309 -5.048 1.00 96.25 248 VAL A CA 1
ATOM 2018 C C . VAL A 1 248 ? 1.081 0.181 -6.163 1.00 96.25 248 VAL A C 1
ATOM 2020 O O . VAL A 1 248 ? 2.124 0.818 -6.080 1.00 96.25 248 VAL A O 1
ATOM 2023 N N . GLU A 1 249 ? 0.793 -0.658 -7.163 1.00 93.69 249 GLU A N 1
ATOM 2024 C CA . GLU A 1 249 ? 1.719 -0.945 -8.276 1.00 93.69 249 GLU A CA 1
ATOM 2025 C C . GLU A 1 249 ? 3.135 -1.292 -7.753 1.00 93.69 249 GLU A C 1
ATOM 2027 O O . GLU A 1 249 ? 4.152 -0.826 -8.259 1.00 93.69 249 GLU A O 1
ATOM 2032 N N . SER A 1 250 ? 3.196 -2.032 -6.630 1.00 95.56 250 SER A N 1
ATOM 2033 C CA . SER A 1 250 ? 4.444 -2.277 -5.892 1.00 95.56 250 SER A CA 1
ATOM 2034 C C . SER A 1 250 ? 4.711 -3.735 -5.511 1.00 95.56 250 SER A C 1
ATOM 2036 O O . SER A 1 250 ? 5.865 -4.133 -5.337 1.00 95.56 250 SER A O 1
ATOM 2038 N N . VAL A 1 251 ? 3.680 -4.576 -5.377 1.00 96.75 251 VAL A N 1
ATOM 2039 C CA . VAL A 1 251 ? 3.839 -5.935 -4.824 1.00 96.75 251 VAL A CA 1
ATOM 2040 C C . VAL A 1 251 ? 4.597 -6.875 -5.771 1.00 96.75 251 VAL A C 1
ATOM 2042 O O . VAL A 1 251 ? 5.323 -7.763 -5.327 1.00 96.75 251 VAL A O 1
ATOM 2045 N N . GLU A 1 252 ? 4.469 -6.665 -7.077 1.00 94.75 252 GLU A N 1
ATOM 2046 C CA . GLU A 1 252 ? 5.158 -7.374 -8.154 1.00 94.75 252 GLU A CA 1
ATOM 2047 C C . GLU A 1 252 ? 6.671 -7.106 -8.165 1.00 94.75 252 GLU A C 1
ATOM 2049 O O . GLU A 1 252 ? 7.439 -7.925 -8.677 1.00 94.75 252 GLU A O 1
ATOM 2054 N N . HIS A 1 253 ? 7.107 -6.010 -7.538 1.00 93.50 253 HIS A N 1
ATOM 2055 C CA . HIS A 1 253 ? 8.511 -5.631 -7.368 1.00 93.50 253 HIS A CA 1
ATOM 2056 C C . HIS A 1 253 ? 9.129 -6.172 -6.070 1.00 93.50 253 HIS A C 1
ATOM 2058 O O . HIS A 1 253 ? 10.334 -6.056 -5.847 1.00 93.50 253 HIS A O 1
ATOM 2064 N N . ILE A 1 254 ? 8.322 -6.778 -5.196 1.00 92.44 254 ILE A N 1
ATOM 2065 C CA . ILE A 1 254 ? 8.743 -7.229 -3.867 1.00 92.44 254 ILE A CA 1
ATOM 2066 C C . ILE A 1 254 ? 8.825 -8.749 -3.858 1.00 92.44 254 ILE A C 1
ATOM 2068 O O . ILE A 1 254 ? 7.898 -9.406 -4.331 1.00 92.44 254 ILE A O 1
ATOM 2072 N N . PRO A 1 255 ? 9.888 -9.365 -3.307 1.00 92.44 255 PRO A N 1
ATOM 2073 C CA . PRO A 1 255 ? 9.977 -10.817 -3.264 1.00 92.44 255 PRO A CA 1
ATOM 2074 C C . PRO A 1 255 ? 8.774 -11.434 -2.540 1.00 92.44 255 PRO A C 1
ATOM 2076 O O . PRO A 1 255 ? 8.521 -11.125 -1.378 1.00 92.44 255 PRO A O 1
ATOM 2079 N N . ARG A 1 256 ? 8.078 -12.378 -3.191 1.00 94.38 256 ARG A N 1
ATOM 2080 C CA . ARG A 1 256 ? 6.874 -13.059 -2.661 1.00 94.38 256 ARG A CA 1
ATOM 2081 C C . ARG A 1 256 ? 6.980 -13.457 -1.185 1.00 94.38 256 ARG A C 1
ATOM 2083 O O . ARG A 1 256 ? 6.031 -13.303 -0.423 1.00 94.38 256 ARG A O 1
ATOM 2090 N N . HIS A 1 257 ? 8.134 -13.981 -0.771 1.00 93.19 257 HIS A N 1
ATOM 2091 C CA . HIS A 1 257 ? 8.353 -14.444 0.599 1.00 93.19 257 HIS A CA 1
ATOM 2092 C C . HIS A 1 257 ? 8.331 -13.317 1.646 1.00 93.19 257 HIS A C 1
ATOM 2094 O O . HIS A 1 257 ? 7.978 -13.595 2.791 1.00 93.19 257 HIS A O 1
ATOM 2100 N N . GLU A 1 258 ? 8.663 -12.075 1.278 1.00 94.44 258 GLU A N 1
ATOM 2101 C CA . GLU A 1 258 ? 8.564 -10.901 2.155 1.00 94.44 258 GLU A CA 1
ATOM 2102 C C . GLU A 1 258 ? 7.100 -10.504 2.370 1.00 94.44 258 GLU A C 1
ATOM 2104 O O . GLU A 1 258 ? 6.676 -10.332 3.512 1.00 94.44 258 GLU A O 1
ATOM 2109 N N . THR A 1 259 ? 6.289 -10.471 1.308 1.00 97.25 259 THR A N 1
ATOM 2110 C CA . THR A 1 259 ? 4.844 -10.200 1.418 1.00 97.25 259 THR A CA 1
ATOM 2111 C C . THR A 1 259 ? 4.129 -11.285 2.228 1.00 97.25 259 THR A C 1
ATOM 2113 O O . THR A 1 259 ? 3.294 -10.988 3.082 1.00 97.25 259 THR A O 1
ATOM 2116 N N . LEU A 1 260 ? 4.502 -12.557 2.040 1.00 97.19 260 LEU A N 1
ATOM 2117 C CA . LEU A 1 260 ? 3.993 -13.654 2.870 1.00 97.19 260 LEU A CA 1
ATOM 2118 C C . LEU A 1 260 ? 4.464 -13.547 4.331 1.00 97.19 260 LEU A C 1
ATOM 2120 O O . LEU A 1 260 ? 3.723 -13.922 5.237 1.00 97.19 260 LEU A O 1
ATOM 2124 N N . ALA A 1 261 ? 5.680 -13.054 4.590 1.00 95.19 261 ALA A N 1
ATOM 2125 C CA . ALA A 1 261 ? 6.158 -12.814 5.951 1.00 95.19 261 ALA A CA 1
ATOM 2126 C C . ALA A 1 261 ? 5.359 -11.700 6.643 1.00 95.19 261 ALA A C 1
ATOM 2128 O O . ALA A 1 261 ? 4.969 -11.882 7.797 1.00 95.19 261 ALA A O 1
ATOM 2129 N N . LEU A 1 262 ? 5.045 -10.612 5.927 1.00 98.12 262 LEU A N 1
ATOM 2130 C CA . LEU A 1 262 ? 4.121 -9.583 6.403 1.00 98.12 262 LEU A CA 1
ATOM 2131 C C . LEU A 1 262 ? 2.762 -10.199 6.759 1.00 98.12 262 LEU A C 1
ATOM 2133 O O . LEU A 1 262 ? 2.327 -10.055 7.892 1.00 98.12 262 LEU A O 1
ATOM 2137 N N . ALA A 1 263 ? 2.121 -10.948 5.858 1.00 98.06 263 ALA A N 1
ATOM 2138 C CA . ALA A 1 263 ? 0.806 -11.543 6.132 1.00 98.06 263 ALA A CA 1
ATOM 2139 C C . ALA A 1 263 ? 0.801 -12.466 7.371 1.00 98.06 263 ALA A C 1
ATOM 2141 O O . ALA A 1 263 ? -0.136 -12.436 8.169 1.00 98.06 263 ALA A O 1
ATOM 2142 N N . ARG A 1 264 ? 1.873 -13.244 7.593 1.00 97.31 264 ARG A N 1
ATOM 2143 C CA . ARG A 1 264 ? 2.030 -14.047 8.823 1.00 97.31 264 ARG A CA 1
ATOM 2144 C C . ARG A 1 264 ? 2.141 -13.187 10.077 1.00 97.31 264 ARG A C 1
ATOM 2146 O O . ARG A 1 264 ? 1.631 -13.587 11.119 1.00 97.31 264 ARG A O 1
ATOM 2153 N N . LEU A 1 265 ? 2.819 -12.046 9.987 1.00 96.50 265 LEU A N 1
ATOM 2154 C CA . LEU A 1 265 ? 2.917 -11.089 11.083 1.00 96.50 265 LEU A CA 1
ATOM 2155 C C . LEU A 1 265 ? 1.568 -10.413 11.345 1.00 96.50 265 LEU A C 1
ATOM 2157 O O . LEU A 1 265 ? 1.166 -10.313 12.496 1.00 96.50 265 LEU A O 1
ATOM 2161 N N . LEU A 1 266 ? 0.837 -10.015 10.300 1.00 97.56 266 LEU A N 1
ATOM 2162 C CA . LEU A 1 266 ? -0.490 -9.409 10.441 1.00 97.56 266 LEU A CA 1
ATOM 2163 C C . LEU A 1 266 ? -1.477 -10.347 11.133 1.00 97.56 266 LEU A C 1
ATOM 2165 O O . LEU A 1 266 ? -2.223 -9.897 11.989 1.00 97.56 266 LEU A O 1
ATOM 2169 N N . LYS A 1 267 ? -1.406 -11.656 10.867 1.00 97.19 267 LYS A N 1
ATOM 2170 C CA . LYS A 1 267 ? -2.228 -12.675 11.544 1.00 97.19 267 LYS A CA 1
ATOM 2171 C C . LYS A 1 267 ? -2.084 -12.689 13.074 1.00 97.19 267 LYS A C 1
ATOM 2173 O O . LYS A 1 267 ? -2.958 -13.203 13.766 1.00 97.19 267 LYS A O 1
ATOM 2178 N N . THR A 1 268 ? -0.980 -12.180 13.625 1.00 95.56 268 THR A N 1
ATOM 2179 C CA . THR A 1 268 ? -0.774 -12.088 15.084 1.00 95.56 268 THR A CA 1
ATOM 2180 C C . THR A 1 268 ? -1.163 -10.724 15.656 1.00 95.56 268 THR A C 1
ATOM 2182 O O . THR A 1 268 ? -1.052 -10.502 16.864 1.00 95.56 268 THR A O 1
ATOM 2185 N N . ARG A 1 269 ? -1.621 -9.807 14.802 1.00 93.75 269 ARG A N 1
ATOM 2186 C CA . ARG A 1 269 ? -2.083 -8.464 15.143 1.00 93.75 269 ARG A CA 1
ATOM 2187 C C . ARG A 1 269 ? -3.599 -8.397 14.981 1.00 93.75 269 ARG A C 1
ATOM 2189 O O . ARG A 1 269 ? -4.193 -9.224 14.306 1.00 93.75 269 ARG A O 1
ATOM 2196 N N . LYS A 1 270 ? -4.221 -7.439 15.663 1.00 89.75 270 LYS A N 1
ATOM 2197 C CA . LYS A 1 270 ? -5.656 -7.167 15.542 1.00 89.75 270 LYS A CA 1
ATOM 2198 C C . LYS A 1 270 ? -5.865 -5.916 14.704 1.00 89.75 270 LYS A C 1
ATOM 2200 O O . LYS A 1 270 ? -5.019 -5.019 14.736 1.00 89.75 270 LYS A O 1
ATOM 2205 N N . ASP A 1 271 ? -7.004 -5.859 14.024 1.00 93.12 271 ASP A N 1
ATOM 2206 C CA . ASP A 1 271 ? -7.522 -4.670 13.340 1.00 93.12 271 ASP A CA 1
ATOM 2207 C C . ASP A 1 271 ? -6.580 -4.136 12.245 1.00 93.12 271 ASP A C 1
ATOM 2209 O O . ASP A 1 271 ? -6.533 -2.932 11.957 1.00 93.12 271 ASP A O 1
ATOM 2213 N N . CYS A 1 272 ? -5.805 -5.042 11.642 1.00 97.88 272 CYS A N 1
ATOM 2214 C CA . CYS A 1 272 ? -4.856 -4.718 10.587 1.00 97.88 272 CYS A CA 1
ATOM 2215 C C . CYS A 1 272 ? -5.468 -4.972 9.212 1.00 97.88 272 CYS A C 1
ATOM 2217 O O . CYS A 1 272 ? -5.996 -6.052 8.952 1.00 97.88 272 CYS A O 1
ATOM 2219 N N . ARG A 1 273 ? -5.291 -4.012 8.301 1.00 98.44 273 ARG A N 1
ATOM 2220 C CA . ARG A 1 273 ? -5.748 -4.121 6.915 1.00 98.44 273 ARG A CA 1
ATOM 2221 C C . ARG A 1 273 ? -4.567 -4.221 5.957 1.00 98.44 273 ARG A C 1
ATOM 2223 O O . ARG A 1 273 ? -3.663 -3.391 6.019 1.00 98.44 273 ARG A O 1
ATOM 2230 N N . LEU A 1 274 ? -4.600 -5.196 5.051 1.00 98.69 274 LEU A N 1
ATOM 2231 C CA . LEU A 1 274 ? -3.674 -5.314 3.922 1.00 98.69 274 LEU A CA 1
ATOM 2232 C C . LEU A 1 274 ? -4.409 -4.977 2.626 1.00 98.69 274 LEU A C 1
ATOM 2234 O O . LEU A 1 274 ? -5.451 -5.562 2.331 1.00 98.69 274 LEU A O 1
ATOM 2238 N N . ILE A 1 275 ? -3.850 -4.054 1.853 1.00 98.69 275 ILE A N 1
ATOM 2239 C CA . ILE A 1 275 ? -4.394 -3.576 0.586 1.00 98.69 275 ILE A CA 1
ATOM 2240 C C . ILE A 1 275 ? -3.326 -3.745 -0.482 1.00 98.69 275 ILE A C 1
ATOM 2242 O O . ILE A 1 275 ? -2.212 -3.246 -0.346 1.00 98.69 275 ILE A O 1
ATOM 2246 N N . ILE A 1 276 ? -3.682 -4.445 -1.549 1.00 98.06 276 ILE A N 1
ATOM 2247 C CA . ILE A 1 276 ? -2.879 -4.570 -2.757 1.00 98.06 276 ILE A CA 1
ATOM 2248 C C . ILE A 1 276 ? -3.734 -4.043 -3.900 1.00 98.06 276 ILE A C 1
ATOM 2250 O O . ILE A 1 276 ? -4.853 -4.511 -4.109 1.00 98.06 276 ILE A O 1
ATOM 2254 N N . THR A 1 277 ? -3.215 -3.067 -4.628 1.00 96.06 277 THR A N 1
ATOM 2255 C CA . THR A 1 277 ? -3.867 -2.469 -5.792 1.00 96.06 277 THR A CA 1
ATOM 2256 C C . THR A 1 277 ? -2.873 -2.320 -6.925 1.00 96.06 277 THR A C 1
ATOM 2258 O O . THR A 1 277 ? -1.691 -2.075 -6.714 1.00 96.06 277 THR A O 1
ATOM 2261 N N . ASN A 1 278 ? -3.384 -2.481 -8.130 1.00 93.06 278 ASN A N 1
ATOM 2262 C CA . ASN A 1 278 ? -2.675 -2.461 -9.397 1.00 93.06 278 ASN A CA 1
ATOM 2263 C C . ASN A 1 278 ? -3.736 -2.188 -10.466 1.00 93.06 278 ASN A C 1
ATOM 2265 O O . ASN A 1 278 ? -4.919 -2.398 -10.189 1.00 93.06 278 ASN A O 1
ATOM 2269 N N . ALA A 1 279 ? -3.366 -1.812 -11.690 1.00 88.38 279 ALA A N 1
ATOM 2270 C CA . ALA A 1 279 ? -4.363 -1.741 -12.759 1.00 88.38 279 ALA A CA 1
ATOM 2271 C C . ALA A 1 279 ? -5.123 -3.084 -12.868 1.00 88.38 279 ALA A C 1
ATOM 2273 O O . ALA A 1 279 ? -4.535 -4.169 -12.929 1.00 88.38 279 ALA A O 1
ATOM 2274 N N . VAL A 1 280 ? -6.451 -3.013 -12.767 1.00 87.19 280 VAL A N 1
ATOM 2275 C CA . VAL A 1 280 ? -7.333 -4.167 -12.495 1.00 87.19 280 VAL A CA 1
ATOM 2276 C C . VAL A 1 280 ? -7.249 -5.219 -13.596 1.00 87.19 280 VAL A C 1
ATOM 2278 O O . VAL A 1 280 ? -7.339 -6.416 -13.330 1.00 87.19 280 VAL A O 1
ATOM 2281 N N . ASP A 1 281 ? -7.061 -4.746 -14.820 1.00 88.25 281 ASP A N 1
ATOM 2282 C CA . ASP A 1 281 ? -6.929 -5.472 -16.075 1.00 88.25 281 ASP A CA 1
ATOM 2283 C C . ASP A 1 281 ? -5.526 -6.052 -16.319 1.00 88.25 281 ASP A C 1
ATOM 2285 O O . ASP A 1 281 ? -5.353 -6.837 -17.250 1.00 88.25 281 ASP A O 1
ATOM 2289 N N . LEU A 1 282 ? -4.544 -5.751 -15.462 1.00 88.75 282 LEU A N 1
ATOM 2290 C CA . LEU A 1 282 ? -3.215 -6.374 -15.510 1.00 88.75 282 LEU A CA 1
ATOM 2291 C C . LEU A 1 282 ? -3.143 -7.737 -14.807 1.00 88.75 282 LEU A C 1
ATOM 2293 O O . LEU A 1 282 ? -2.073 -8.339 -14.777 1.00 88.75 282 LEU A O 1
ATOM 2297 N N . HIS A 1 283 ? -4.245 -8.248 -14.249 1.00 93.38 283 HIS A N 1
ATOM 2298 C CA . HIS A 1 283 ? -4.248 -9.547 -13.575 1.00 93.38 283 HIS A CA 1
ATOM 2299 C C . HIS A 1 283 ? -4.356 -10.712 -14.571 1.00 93.38 283 HIS A C 1
ATOM 2301 O O . HIS A 1 283 ? -5.288 -10.729 -15.379 1.00 93.38 283 HIS A O 1
ATOM 2307 N N . PRO A 1 284 ? -3.505 -11.748 -14.472 1.00 95.69 284 PRO A N 1
ATOM 2308 C CA . PRO A 1 284 ? -2.369 -11.875 -13.559 1.00 95.69 284 PRO A CA 1
ATOM 2309 C C . PRO A 1 284 ? -1.142 -11.073 -14.022 1.00 95.69 284 PRO A C 1
ATOM 2311 O O . PRO A 1 284 ? -0.822 -11.035 -15.211 1.00 95.69 284 PRO A O 1
ATOM 2314 N N . ILE A 1 285 ? -0.381 -10.534 -13.067 1.00 92.75 285 ILE A N 1
ATOM 2315 C CA . ILE A 1 285 ? 0.890 -9.855 -13.352 1.00 92.75 285 ILE A CA 1
ATOM 2316 C C . ILE A 1 285 ? 1.998 -10.905 -13.403 1.00 92.75 285 ILE A C 1
ATOM 2318 O O . ILE A 1 285 ? 2.253 -11.632 -12.434 1.00 92.75 285 ILE A O 1
ATOM 2322 N N . HIS A 1 286 ? 2.665 -10.998 -14.550 1.00 93.62 286 HIS A N 1
ATOM 2323 C CA . HIS A 1 286 ? 3.756 -11.940 -14.778 1.00 93.62 286 HIS A CA 1
ATOM 2324 C C . HIS A 1 286 ? 5.125 -11.299 -14.515 1.00 93.62 286 HIS A C 1
ATOM 2326 O O . HIS A 1 286 ? 5.331 -10.142 -14.885 1.00 93.62 286 HIS A O 1
ATOM 2332 N N . PRO A 1 287 ? 6.096 -12.057 -13.964 1.00 92.06 287 PRO A N 1
ATOM 2333 C CA . PRO A 1 287 ? 7.479 -11.614 -13.923 1.00 92.06 287 PRO A CA 1
ATOM 2334 C C . PRO A 1 287 ? 8.000 -11.332 -15.334 1.00 92.06 287 PRO A C 1
ATOM 2336 O O . PRO A 1 287 ? 7.780 -12.121 -16.256 1.00 92.06 287 PRO A O 1
ATOM 2339 N N . ASP A 1 288 ? 8.728 -10.234 -15.502 1.00 86.12 288 ASP A N 1
ATOM 2340 C CA . ASP A 1 288 ? 9.221 -9.780 -16.809 1.00 86.12 288 ASP A CA 1
ATOM 2341 C C . ASP A 1 288 ? 10.593 -10.379 -17.179 1.00 86.12 288 ASP A C 1
ATOM 2343 O O . ASP A 1 288 ? 11.155 -10.082 -18.234 1.00 86.12 288 ASP A O 1
ATOM 2347 N N . ASN A 1 289 ? 11.124 -11.264 -16.326 1.00 79.25 289 ASN A N 1
ATOM 2348 C CA . ASN A 1 289 ? 12.447 -11.890 -16.436 1.00 79.25 289 ASN A CA 1
ATOM 2349 C C . ASN A 1 289 ? 13.613 -10.888 -16.484 1.00 79.25 289 ASN A C 1
ATOM 2351 O O . ASN A 1 289 ? 14.729 -11.260 -16.848 1.00 79.25 289 ASN A O 1
ATOM 2355 N N . THR A 1 290 ? 13.388 -9.628 -16.100 1.00 72.06 290 THR A N 1
ATOM 2356 C CA . THR A 1 290 ? 14.468 -8.641 -15.962 1.00 72.06 290 THR A CA 1
ATOM 2357 C C . THR A 1 290 ? 15.326 -8.918 -14.732 1.00 72.06 290 THR A C 1
ATOM 2359 O O . THR A 1 290 ? 16.475 -8.489 -14.676 1.00 72.06 290 THR A O 1
ATOM 2362 N N . GLY A 1 291 ? 14.774 -9.647 -13.756 1.00 68.00 291 GLY A N 1
ATOM 2363 C CA . GLY A 1 291 ? 15.424 -9.963 -12.487 1.00 68.00 291 GLY A CA 1
ATOM 2364 C C . GLY A 1 291 ? 15.395 -8.819 -11.473 1.00 68.00 291 GLY A C 1
ATOM 2365 O O . GLY A 1 291 ? 15.955 -8.982 -10.390 1.00 68.00 291 GLY A O 1
ATOM 2366 N N . TRP A 1 292 ? 14.767 -7.681 -11.792 1.00 67.69 292 TRP A N 1
ATOM 2367 C CA . TRP A 1 292 ? 14.764 -6.514 -10.902 1.00 67.69 292 TRP A CA 1
ATOM 2368 C C . TRP A 1 292 ? 13.468 -5.694 -10.897 1.00 67.69 292 TRP A C 1
ATOM 2370 O O . TRP A 1 292 ? 13.190 -5.078 -9.874 1.00 67.69 292 TRP A O 1
ATOM 2380 N N . ASN A 1 293 ? 12.692 -5.682 -11.987 1.00 77.38 293 ASN A N 1
ATOM 2381 C CA . ASN A 1 293 ? 11.441 -4.932 -12.071 1.00 77.38 293 ASN A CA 1
ATOM 2382 C C . ASN A 1 293 ? 10.261 -5.813 -11.626 1.00 77.38 293 ASN A C 1
ATOM 2384 O O . ASN A 1 293 ? 10.034 -5.921 -10.425 1.00 77.38 293 ASN A O 1
ATOM 2388 N N . HIS A 1 294 ? 9.550 -6.511 -12.517 1.00 89.38 294 HIS A N 1
ATOM 2389 C CA . HIS A 1 294 ? 8.524 -7.473 -12.084 1.00 89.38 294 HIS A CA 1
ATOM 2390 C C . HIS A 1 294 ? 9.178 -8.807 -11.718 1.00 89.38 294 HIS A C 1
ATOM 2392 O O . HIS A 1 294 ? 9.490 -9.628 -12.585 1.00 89.38 294 HIS A O 1
ATOM 2398 N N . ILE A 1 295 ? 9.401 -9.029 -10.424 1.00 89.31 295 ILE A N 1
ATOM 2399 C CA . ILE A 1 295 ? 10.069 -10.229 -9.897 1.00 89.31 295 ILE A CA 1
ATOM 2400 C C . ILE A 1 295 ? 9.101 -11.226 -9.257 1.00 89.31 295 ILE A C 1
ATOM 2402 O O . ILE A 1 295 ? 9.431 -12.406 -9.125 1.00 89.31 295 ILE A O 1
ATOM 2406 N N . THR A 1 296 ? 7.906 -10.779 -8.879 1.00 91.62 296 THR A N 1
ATOM 2407 C CA . THR A 1 296 ? 6.880 -11.606 -8.244 1.00 91.62 296 THR A CA 1
ATOM 2408 C C . THR A 1 296 ? 5.675 -11.742 -9.156 1.00 91.62 296 THR A C 1
ATOM 2410 O O . THR A 1 296 ? 5.117 -10.761 -9.635 1.00 91.62 296 THR A O 1
ATOM 2413 N N . ARG A 1 297 ? 5.249 -12.990 -9.373 1.00 95.50 297 ARG A N 1
ATOM 2414 C CA . ARG A 1 297 ? 3.982 -13.291 -10.038 1.00 95.50 297 ARG A CA 1
ATOM 2415 C C . ARG A 1 297 ? 2.824 -12.963 -9.099 1.00 95.50 297 ARG A C 1
ATOM 2417 O O . ARG A 1 297 ? 2.769 -13.523 -8.001 1.00 95.50 297 ARG A O 1
ATOM 2424 N N . VAL A 1 298 ? 1.906 -12.119 -9.557 1.00 96.88 298 VAL A N 1
ATOM 2425 C CA . VAL A 1 298 ? 0.683 -11.739 -8.840 1.00 96.88 298 VAL A CA 1
ATOM 2426 C C . VAL A 1 298 ? -0.494 -12.399 -9.546 1.00 96.88 298 VAL A C 1
ATOM 2428 O O . VAL A 1 298 ? -0.886 -11.994 -10.635 1.00 96.88 298 VAL A O 1
ATOM 2431 N N . ASP A 1 299 ? -1.003 -13.482 -8.967 1.00 97.50 299 ASP A N 1
ATOM 2432 C CA . ASP A 1 299 ? -2.088 -14.287 -9.524 1.00 97.50 299 ASP A CA 1
ATOM 2433 C C . ASP A 1 299 ? -3.042 -14.792 -8.430 1.00 97.50 299 ASP A C 1
ATOM 2435 O O . ASP A 1 299 ? -2.846 -14.544 -7.238 1.00 97.50 299 ASP A O 1
ATOM 2439 N N . ASP A 1 300 ? -4.084 -15.524 -8.831 1.00 98.00 300 ASP A N 1
ATOM 2440 C CA . ASP A 1 300 ? -5.085 -16.053 -7.897 1.00 98.00 300 ASP A CA 1
ATOM 2441 C C . ASP A 1 300 ? -4.486 -16.995 -6.847 1.00 98.00 300 ASP A C 1
ATOM 2443 O O . ASP A 1 300 ? -4.964 -17.028 -5.715 1.00 98.00 300 ASP A O 1
ATOM 2447 N N . ALA A 1 301 ? -3.425 -17.736 -7.183 1.00 98.06 301 ALA A N 1
ATOM 2448 C CA . ALA A 1 301 ? -2.749 -18.616 -6.235 1.00 98.06 301 ALA A CA 1
ATOM 2449 C C . ALA A 1 301 ? -2.013 -17.807 -5.158 1.00 98.06 301 ALA A C 1
ATOM 2451 O O . ALA A 1 301 ? -2.110 -18.118 -3.971 1.00 98.06 301 ALA A O 1
ATOM 2452 N N . PHE A 1 302 ? -1.318 -16.737 -5.551 1.00 98.12 302 PHE A N 1
ATOM 2453 C CA . PHE A 1 302 ? -0.707 -15.810 -4.603 1.00 98.12 302 PHE A CA 1
ATOM 2454 C C . PHE A 1 302 ? -1.748 -15.143 -3.693 1.00 98.12 302 PHE A C 1
ATOM 2456 O O . PHE A 1 302 ? -1.574 -15.105 -2.474 1.00 98.12 302 PHE A O 1
ATOM 2463 N N . TYR A 1 303 ? -2.865 -14.680 -4.258 1.00 98.44 303 TYR A N 1
ATOM 2464 C CA . TYR A 1 303 ? -3.951 -14.079 -3.479 1.00 98.44 303 TYR A CA 1
ATOM 2465 C C . TYR A 1 303 ? -4.649 -15.083 -2.559 1.00 98.44 303 TYR A C 1
ATOM 2467 O O . TYR A 1 303 ? -5.006 -14.728 -1.432 1.00 98.44 303 TYR A O 1
ATOM 2475 N N . ALA A 1 304 ? -4.792 -16.341 -2.976 1.00 98.50 304 ALA A N 1
ATOM 2476 C CA . ALA A 1 304 ? -5.311 -17.408 -2.130 1.00 98.50 304 ALA A CA 1
ATOM 2477 C C . ALA A 1 304 ? -4.401 -17.671 -0.919 1.00 98.50 304 ALA A C 1
ATOM 2479 O O . ALA A 1 304 ? -4.907 -17.778 0.197 1.00 98.50 304 ALA A O 1
ATOM 2480 N N . GLU A 1 305 ? -3.077 -17.707 -1.104 1.00 98.25 305 GLU A N 1
ATOM 2481 C CA . GLU A 1 305 ? -2.122 -17.859 0.005 1.00 98.25 305 GLU A CA 1
ATOM 2482 C C . GLU A 1 305 ? -2.231 -16.719 1.023 1.00 98.25 305 GLU A C 1
ATOM 2484 O O . GLU A 1 305 ? -2.293 -16.974 2.226 1.00 98.25 305 GLU A O 1
ATOM 2489 N N . LEU A 1 306 ? -2.300 -15.467 0.559 1.00 98.50 306 LEU A N 1
ATOM 2490 C CA . LEU A 1 306 ? -2.500 -14.312 1.441 1.00 98.50 306 LEU A CA 1
ATOM 2491 C C . LEU A 1 306 ? -3.836 -14.404 2.189 1.00 98.50 306 LEU A C 1
ATOM 2493 O O . LEU A 1 306 ? -3.885 -14.217 3.405 1.00 98.50 306 LEU A O 1
ATOM 2497 N N . THR A 1 307 ? -4.903 -14.759 1.473 1.00 98.50 307 THR A N 1
ATOM 2498 C CA . THR A 1 307 ? -6.260 -14.875 2.023 1.00 98.50 307 THR A CA 1
ATOM 2499 C C . THR A 1 307 ? -6.354 -15.930 3.125 1.00 98.50 307 THR A C 1
ATOM 2501 O O . THR A 1 307 ? -7.044 -15.706 4.112 1.00 98.50 307 THR A O 1
ATOM 2504 N N . GLN A 1 308 ? -5.641 -17.056 3.015 1.00 98.12 308 GLN A N 1
ATOM 2505 C CA . GLN A 1 308 ? -5.634 -18.111 4.044 1.00 98.12 308 GLN A CA 1
ATOM 2506 C C . GLN A 1 308 ? -5.101 -17.643 5.409 1.00 98.12 308 GLN A C 1
ATOM 2508 O O . GLN A 1 308 ? -5.325 -18.306 6.425 1.00 98.12 308 GLN A O 1
ATOM 2513 N N . MET A 1 309 ? -4.352 -16.538 5.445 1.00 97.88 309 MET A N 1
ATOM 2514 C CA . MET A 1 309 ? -3.815 -15.964 6.679 1.00 97.88 309 MET A CA 1
ATOM 2515 C C . MET A 1 309 ? -4.703 -14.863 7.264 1.00 97.88 309 MET A C 1
ATOM 2517 O O . MET A 1 309 ? -4.504 -14.514 8.426 1.00 97.88 309 MET A O 1
ATOM 2521 N N . ALA A 1 310 ? -5.649 -14.344 6.483 1.00 98.12 310 ALA A N 1
ATOM 2522 C CA . ALA A 1 310 ? -6.544 -13.267 6.871 1.00 98.12 310 ALA A CA 1
ATOM 2523 C C . ALA A 1 310 ? -7.791 -13.791 7.591 1.00 98.12 310 ALA A C 1
ATOM 2525 O O . ALA A 1 310 ? -8.262 -14.901 7.338 1.00 98.12 310 ALA A O 1
ATOM 2526 N N . THR A 1 311 ? -8.357 -12.952 8.453 1.00 97.81 311 THR A N 1
ATOM 2527 C CA . THR A 1 311 ? -9.647 -13.198 9.100 1.00 97.81 311 THR A CA 1
ATOM 2528 C C . THR A 1 311 ? -10.788 -13.010 8.103 1.00 97.81 311 THR A C 1
ATOM 2530 O O . THR A 1 311 ? -11.729 -13.801 8.077 1.00 97.81 311 THR A O 1
ATOM 2533 N N . THR A 1 312 ? -10.713 -11.978 7.254 1.00 97.62 312 THR A N 1
ATOM 2534 C CA . THR A 1 312 ? -11.741 -11.694 6.240 1.00 97.62 312 THR A CA 1
ATOM 2535 C C . THR A 1 312 ? -11.118 -11.262 4.919 1.00 97.62 312 THR A C 1
ATOM 2537 O O . THR A 1 312 ? -10.255 -10.386 4.882 1.00 97.62 312 THR A O 1
ATOM 2540 N N . LYS A 1 313 ? -11.620 -11.817 3.809 1.00 97.88 313 LYS A N 1
ATOM 2541 C CA . LYS A 1 313 ? -11.410 -11.256 2.470 1.00 97.88 313 LYS A CA 1
ATOM 2542 C C . LYS A 1 313 ? -12.496 -10.226 2.185 1.00 97.88 313 LYS A C 1
ATOM 2544 O O . LYS A 1 313 ? -13.614 -10.600 1.846 1.00 97.88 313 LYS A O 1
ATOM 2549 N N . VAL A 1 314 ? -12.167 -8.945 2.338 1.00 97.50 314 VAL A N 1
ATOM 2550 C CA . VAL A 1 314 ? -13.111 -7.839 2.107 1.00 97.50 314 VAL A CA 1
ATOM 2551 C C . VAL A 1 314 ? -13.411 -7.698 0.619 1.00 97.50 314 VAL A C 1
ATOM 2553 O O . VAL A 1 314 ? -14.564 -7.544 0.231 1.00 97.50 314 VAL A O 1
ATOM 2556 N N . LEU A 1 315 ? -12.373 -7.769 -0.215 1.00 96.69 315 LEU A N 1
ATOM 2557 C CA . LEU A 1 315 ? -12.483 -7.577 -1.656 1.00 96.69 315 LEU A CA 1
ATOM 2558 C C . LEU A 1 315 ? -11.422 -8.396 -2.393 1.00 96.69 315 LEU A C 1
ATOM 2560 O O . LEU A 1 315 ? -10.273 -8.465 -1.964 1.00 96.69 315 LEU A O 1
ATOM 2564 N N . GLN A 1 316 ? -11.805 -8.950 -3.541 1.00 96.44 316 GLN A N 1
ATOM 2565 C CA . GLN A 1 316 ? -10.887 -9.373 -4.596 1.00 96.44 316 GLN A CA 1
ATOM 2566 C C . GLN A 1 316 ? -11.523 -9.031 -5.945 1.00 96.44 316 GLN A C 1
ATOM 2568 O O . GLN A 1 316 ? -12.625 -9.499 -6.235 1.00 96.44 316 GLN A O 1
ATOM 2573 N N . ALA A 1 317 ? -10.857 -8.198 -6.742 1.00 94.44 317 ALA A N 1
ATOM 2574 C CA . ALA A 1 317 ? -11.348 -7.744 -8.042 1.00 94.44 317 ALA A CA 1
ATOM 2575 C C . ALA A 1 317 ? -10.167 -7.506 -8.995 1.00 94.44 317 ALA A C 1
ATOM 2577 O O . ALA A 1 317 ? -9.495 -6.480 -8.903 1.00 94.44 317 ALA A O 1
ATOM 2578 N N . GLY A 1 318 ? -9.901 -8.464 -9.889 1.00 93.44 318 GLY A N 1
ATOM 2579 C CA . GLY A 1 318 ? -8.704 -8.441 -10.738 1.00 93.44 318 GLY A CA 1
ATOM 2580 C C . GLY A 1 318 ? -7.440 -8.310 -9.888 1.00 93.44 318 GLY A C 1
ATOM 2581 O O . GLY A 1 318 ? -7.277 -9.048 -8.915 1.00 93.44 318 GLY A O 1
ATOM 2582 N N . SER A 1 319 ? -6.600 -7.321 -10.201 1.00 93.88 319 SER A N 1
ATOM 2583 C CA . SER A 1 319 ? -5.361 -7.048 -9.462 1.00 93.88 319 SER A CA 1
ATOM 2584 C C . SER A 1 319 ? -5.574 -6.404 -8.084 1.00 93.88 319 SER A C 1
ATOM 2586 O O . SER A 1 319 ? -4.594 -6.131 -7.396 1.00 93.88 319 SER A O 1
ATOM 2588 N N . HIS A 1 320 ? -6.813 -6.146 -7.650 1.00 96.12 320 HIS A N 1
ATOM 2589 C CA . HIS A 1 320 ? -7.100 -5.596 -6.322 1.00 96.12 320 HIS A CA 1
ATOM 2590 C C . HIS A 1 320 ? -7.385 -6.705 -5.305 1.00 96.12 320 HIS A C 1
ATOM 2592 O O . HIS A 1 320 ? -8.219 -7.582 -5.548 1.00 96.12 320 HIS A O 1
ATOM 2598 N N . LEU A 1 321 ? -6.771 -6.609 -4.126 1.00 98.06 321 LEU A N 1
ATOM 2599 C CA . LEU A 1 321 ? -7.021 -7.472 -2.975 1.00 98.06 321 LEU A CA 1
ATOM 2600 C C . LEU A 1 321 ? -7.070 -6.635 -1.690 1.00 98.06 321 LEU A C 1
ATOM 2602 O O . LEU A 1 321 ? -6.168 -5.845 -1.424 1.00 98.06 321 LEU A O 1
ATOM 2606 N N . VAL A 1 322 ? -8.105 -6.842 -0.872 1.00 98.50 322 VAL A N 1
ATOM 2607 C CA . VAL A 1 322 ? -8.233 -6.222 0.455 1.00 98.50 322 VAL A CA 1
ATOM 2608 C C . VAL A 1 322 ? -8.539 -7.298 1.488 1.00 98.50 322 VAL A C 1
ATOM 2610 O O . VAL A 1 322 ? -9.542 -8.011 1.377 1.00 98.50 322 VAL A O 1
ATOM 2613 N N . LEU A 1 323 ? -7.681 -7.396 2.499 1.00 98.50 323 LEU A N 1
ATOM 2614 C CA . LEU A 1 323 ? -7.749 -8.387 3.568 1.00 98.50 323 LEU A CA 1
ATOM 2615 C C . LEU A 1 323 ? -7.759 -7.707 4.938 1.00 98.50 323 LEU A C 1
ATOM 2617 O O . LEU A 1 323 ? -7.052 -6.723 5.145 1.00 98.50 323 LEU A O 1
ATOM 2621 N N . GLU A 1 324 ? -8.517 -8.281 5.866 1.00 98.25 324 GLU A N 1
ATOM 2622 C CA . GLU A 1 324 ? -8.528 -7.911 7.285 1.00 98.25 324 GLU A CA 1
ATOM 2623 C C . GLU A 1 324 ? -7.959 -9.049 8.123 1.00 98.25 324 GLU A C 1
ATOM 2625 O O . GLU A 1 324 ? -8.292 -10.216 7.886 1.00 98.25 324 GLU A O 1
ATOM 2630 N N . PHE A 1 325 ? -7.132 -8.698 9.104 1.00 97.25 325 PHE A N 1
ATOM 2631 C CA . PHE A 1 325 ? -6.458 -9.622 10.011 1.00 97.25 325 PHE A CA 1
ATOM 2632 C C . PHE A 1 325 ? -6.949 -9.451 11.446 1.00 97.25 325 PHE A C 1
ATOM 2634 O O . PHE A 1 325 ? -6.980 -8.302 11.953 1.00 97.25 325 PHE A O 1
#